Protein AF-A0A6P0VZR5-F1 (afdb_monomer_lite)

Secondary structure (DSSP, 8-state):
--S---HHHHHHHHHH-TT--S---TT----TT--HHHHHHHHHHHHHHHHHHHHHHHHHHHHHHHHHTTPPPEEEE-TTTT-EETTTEE-TT---GGGS-TTSEEEEB----SSSSHHHHHHHHHHHTTSPTT--B--EE--BTTB-BTTB--HHHHHHHHHHH-TT----EES-HHHH-HHHHHHHHH---

pLDDT: mean 90.65, std 7.21, range [55.97, 97.94]

Sequence (193 aa):
SKGSINTSDVAAIKKLYPNEDVPRWQGRTPSPGETSGSLQWHLWQLSVAHAAQGVLDFLALAVLAAERNGVKAGAVFFPKANKIVGGSGYDSRLQPWDNFPSTIEWHAMSYGVCGNTSCIDSLVKRVLDRAPSGTQVTPALAGTWGRSIKNRPSLEIQMRSLQRISPRINSVSHFDYSWQEPELDRQRKFCKL

Foldseek 3Di:
DPLADAPVNVVVVCVVVVPDDDDDDPPDDDDPPDHSVNVRLVVVVVVLVVVQVVLQVVQVVVCVVQVVVVHAAEDEDELQQQDDDPPRHGRPNSHVVLPHDLSHAYAYAQEDQDLALVSSLVSQVSCVVSRPPNRHYAYEYEAEAPDDDPSGDHPVRNVVSNCVSDVSHPHYHYPDPCRHCVPVVVVVVPDDD

Structure (mmCIF, N/CA/C/O backbone):
data_AF-A0A6P0VZR5-F1
#
_entry.id   AF-A0A6P0VZR5-F1
#
loop_
_atom_site.group_PDB
_atom_site.id
_atom_site.type_symbol
_atom_site.label_atom_id
_atom_site.label_alt_id
_atom_site.label_comp_id
_atom_site.label_asym_id
_atom_site.label_entity_id
_atom_site.label_seq_id
_atom_site.pdbx_PDB_ins_code
_atom_site.Cartn_x
_atom_site.Cartn_y
_atom_site.Cartn_z
_atom_site.occupancy
_atom_site.B_iso_or_equiv
_atom_site.auth_seq_id
_atom_site.auth_comp_id
_atom_site.auth_asym_id
_atom_site.auth_atom_id
_atom_site.pdbx_PDB_model_num
ATOM 1 N N . SER A 1 1 ? 29.004 0.381 -8.361 1.00 57.53 1 SER A N 1
ATOM 2 C CA . SER A 1 1 ? 27.904 0.151 -9.318 1.00 57.53 1 SER A CA 1
ATOM 3 C C . SER A 1 1 ? 27.388 1.504 -9.793 1.00 57.53 1 SER A C 1
ATOM 5 O O . SER A 1 1 ? 27.125 2.342 -8.938 1.00 57.53 1 SER A O 1
ATOM 7 N N . LYS A 1 2 ? 27.331 1.767 -11.109 1.00 69.75 2 LYS A N 1
ATOM 8 C CA . LYS A 1 2 ? 26.701 2.980 -11.669 1.00 69.75 2 LYS A CA 1
ATOM 9 C C . LYS A 1 2 ? 25.222 2.639 -11.903 1.00 69.75 2 LYS A C 1
ATOM 11 O O . LYS A 1 2 ? 24.940 1.721 -12.656 1.00 69.75 2 LYS A O 1
ATOM 16 N N . GLY A 1 3 ? 24.290 3.305 -11.221 1.00 83.00 3 GLY A N 1
ATOM 17 C CA . GLY A 1 3 ? 22.847 2.993 -11.259 1.00 83.00 3 GLY A CA 1
ATOM 18 C C . GLY A 1 3 ? 22.118 3.393 -12.553 1.00 83.00 3 GLY A C 1
ATOM 19 O O . GLY A 1 3 ? 20.909 3.610 -12.529 1.00 83.00 3 GLY A O 1
ATOM 20 N N . SER A 1 4 ? 22.840 3.554 -13.661 1.00 89.12 4 SER A N 1
ATOM 21 C CA . SER A 1 4 ? 22.301 3.953 -14.960 1.00 89.12 4 SER A CA 1
ATOM 22 C C . SER A 1 4 ? 23.172 3.450 -16.109 1.00 89.12 4 SER A C 1
ATOM 24 O O . SER A 1 4 ? 24.370 3.225 -15.933 1.00 89.12 4 SER A O 1
ATOM 26 N N . ILE A 1 5 ? 22.553 3.303 -17.281 1.00 91.38 5 ILE A N 1
ATOM 27 C CA . ILE A 1 5 ? 23.208 3.002 -18.554 1.00 91.38 5 ILE A CA 1
ATOM 28 C C . ILE A 1 5 ? 23.259 4.242 -19.455 1.00 91.38 5 ILE A C 1
ATOM 30 O O . ILE A 1 5 ? 22.413 5.136 -19.383 1.00 91.38 5 ILE A O 1
ATOM 34 N N . ASN A 1 6 ? 24.242 4.279 -20.347 1.00 91.00 6 ASN A N 1
ATOM 35 C CA . ASN A 1 6 ? 24.377 5.271 -21.411 1.00 91.00 6 ASN A CA 1
ATOM 36 C C . ASN A 1 6 ? 24.572 4.591 -22.783 1.00 91.00 6 ASN A C 1
ATOM 38 O O . ASN A 1 6 ? 24.567 3.367 -22.908 1.00 91.00 6 ASN A O 1
ATOM 42 N N . THR A 1 7 ? 24.729 5.387 -23.841 1.00 91.81 7 THR A N 1
ATOM 43 C CA . THR A 1 7 ? 24.892 4.887 -25.216 1.00 91.81 7 THR A CA 1
ATOM 44 C C . THR A 1 7 ? 26.132 4.010 -25.406 1.00 91.81 7 THR A C 1
ATOM 46 O O . THR A 1 7 ? 26.071 3.043 -26.166 1.00 91.81 7 THR A O 1
ATOM 49 N N . SER A 1 8 ? 27.234 4.301 -24.708 1.00 92.38 8 SER A N 1
ATOM 50 C CA . SER A 1 8 ? 28.462 3.501 -24.786 1.00 92.38 8 SER A CA 1
ATOM 51 C C . SER A 1 8 ? 28.302 2.126 -24.135 1.00 92.38 8 SER A C 1
ATOM 53 O O . SER A 1 8 ? 28.787 1.142 -24.692 1.00 92.38 8 SER A O 1
ATOM 55 N N . ASP A 1 9 ? 27.538 2.029 -23.041 1.00 91.88 9 ASP A N 1
ATOM 56 C CA . ASP A 1 9 ? 27.231 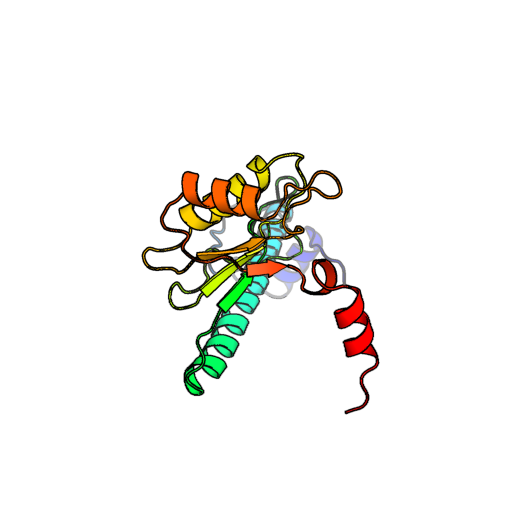0.747 -22.393 1.00 91.88 9 ASP A CA 1
ATOM 57 C C . ASP A 1 9 ? 26.421 -0.157 -23.339 1.00 91.88 9 ASP A C 1
ATOM 59 O O . ASP A 1 9 ? 26.735 -1.334 -23.518 1.00 91.88 9 ASP A O 1
ATOM 63 N N . VAL A 1 10 ? 25.415 0.411 -24.018 1.00 89.81 10 VAL A N 1
ATOM 64 C CA . VAL A 1 10 ? 24.588 -0.323 -24.992 1.00 89.81 10 VAL A CA 1
ATOM 65 C C . VAL A 1 10 ? 25.423 -0.799 -26.185 1.00 89.81 10 VAL A C 1
ATOM 67 O O . VAL A 1 10 ? 25.272 -1.938 -26.628 1.00 89.81 10 VAL A O 1
ATOM 70 N N . ALA A 1 11 ? 26.318 0.047 -26.703 1.00 90.75 11 ALA A N 1
ATOM 71 C CA . ALA A 1 11 ? 27.206 -0.319 -27.805 1.00 90.75 11 ALA A CA 1
ATOM 72 C C . ALA A 1 11 ? 28.190 -1.437 -27.412 1.00 90.75 11 ALA A C 1
ATOM 74 O O . ALA A 1 11 ? 28.428 -2.350 -28.203 1.00 90.75 11 ALA A O 1
ATOM 75 N N . ALA A 1 12 ? 28.721 -1.398 -26.186 1.00 93.06 12 ALA A N 1
ATOM 76 C CA . ALA A 1 12 ? 29.623 -2.424 -25.671 1.00 93.06 12 ALA A CA 1
ATOM 77 C C . ALA A 1 12 ? 28.942 -3.799 -25.578 1.00 93.06 12 ALA A C 1
ATOM 79 O O . ALA A 1 12 ? 29.514 -4.790 -26.029 1.00 93.06 12 ALA A O 1
ATOM 80 N N . ILE A 1 13 ? 27.703 -3.862 -25.073 1.00 90.69 13 ILE A N 1
ATOM 81 C CA . ILE A 1 13 ? 26.936 -5.117 -24.990 1.00 90.69 13 ILE A CA 1
ATOM 82 C C . ILE A 1 13 ? 26.617 -5.676 -26.382 1.00 90.69 13 ILE A C 1
ATOM 84 O O . ILE A 1 13 ? 26.845 -6.859 -26.621 1.00 90.69 13 ILE A O 1
ATOM 88 N N . LYS A 1 14 ? 26.185 -4.838 -27.335 1.00 89.44 14 LYS A N 1
ATOM 89 C CA . LYS A 1 14 ? 25.924 -5.282 -28.720 1.00 89.44 14 LYS A CA 1
ATOM 90 C C . LYS A 1 14 ? 27.160 -5.869 -29.407 1.00 89.44 14 LYS A C 1
ATOM 92 O O . LYS A 1 14 ? 27.031 -6.759 -30.237 1.00 89.44 14 LYS A O 1
ATOM 97 N N . LYS A 1 15 ? 28.360 -5.386 -29.063 1.00 94.00 15 LYS A N 1
ATOM 98 C CA . LYS A 1 15 ? 29.620 -5.942 -29.577 1.00 94.00 15 LYS A CA 1
ATOM 99 C C . LYS A 1 15 ? 29.917 -7.333 -29.010 1.00 94.00 15 LYS A C 1
ATOM 101 O O . LYS A 1 15 ? 30.494 -8.153 -29.715 1.00 94.00 15 LYS A O 1
ATOM 106 N N . LEU A 1 16 ? 29.559 -7.580 -27.749 1.00 94.88 16 LEU A N 1
ATOM 107 C CA . LEU A 1 16 ? 29.759 -8.875 -27.091 1.00 94.88 16 LEU A CA 1
ATOM 108 C C . LEU A 1 16 ? 28.760 -9.931 -27.579 1.00 94.88 16 LEU A C 1
ATOM 110 O O . LEU A 1 16 ? 29.134 -11.092 -27.716 1.00 94.88 16 LEU A O 1
ATOM 114 N N . TYR A 1 17 ? 27.529 -9.518 -27.889 1.00 91.75 17 TYR A N 1
ATOM 115 C CA . TYR A 1 17 ? 26.444 -10.403 -28.318 1.00 91.75 17 TYR A CA 1
ATOM 116 C C . TYR A 1 17 ? 25.892 -9.974 -29.690 1.00 91.75 17 TYR A C 1
ATOM 118 O O . TYR A 1 17 ? 24.765 -9.489 -29.783 1.00 91.75 17 TYR A O 1
ATOM 126 N N . PRO A 1 18 ? 26.673 -10.126 -30.778 1.00 90.44 18 PRO A N 1
ATOM 127 C CA . PRO A 1 18 ? 26.315 -9.585 -32.094 1.00 90.44 18 PRO A CA 1
ATOM 128 C C . PRO A 1 18 ? 25.121 -10.287 -32.752 1.00 90.44 18 PRO A C 1
ATOM 130 O O . PRO A 1 18 ? 24.512 -9.726 -33.658 1.00 90.44 18 PRO A O 1
ATOM 133 N N . ASN A 1 19 ? 24.798 -11.502 -32.304 1.00 92.19 19 ASN A N 1
ATOM 134 C CA . ASN A 1 19 ? 23.712 -12.319 -32.846 1.00 92.19 19 ASN A CA 1
ATOM 135 C C . ASN A 1 19 ? 22.444 -12.273 -31.977 1.00 92.19 19 ASN A C 1
ATOM 137 O O . ASN A 1 19 ? 21.474 -12.955 -32.296 1.00 92.19 19 ASN A O 1
ATOM 141 N N . GLU A 1 20 ? 22.456 -11.534 -30.863 1.00 87.94 20 GLU A N 1
ATOM 142 C CA . GLU A 1 20 ? 21.268 -11.369 -30.029 1.00 87.94 20 GLU A CA 1
ATOM 143 C C . GLU A 1 20 ? 20.396 -10.225 -30.549 1.00 87.94 20 GLU A C 1
ATOM 145 O O . GLU A 1 20 ? 20.857 -9.107 -30.793 1.00 87.94 20 GLU A O 1
ATOM 150 N N . ASP A 1 21 ? 19.104 -10.512 -30.677 1.00 81.88 21 ASP A N 1
ATOM 151 C CA . ASP A 1 21 ? 18.089 -9.515 -30.986 1.00 81.88 21 ASP A CA 1
ATOM 152 C C . ASP A 1 21 ? 17.819 -8.585 -29.788 1.00 81.88 21 ASP A C 1
ATOM 154 O O . ASP A 1 21 ? 18.369 -8.710 -28.692 1.00 81.88 21 ASP A O 1
ATOM 158 N N . VAL A 1 22 ? 16.914 -7.621 -29.976 1.00 82.75 22 VAL A N 1
ATOM 159 C CA . VAL A 1 22 ? 16.456 -6.744 -28.891 1.00 82.75 22 VAL A CA 1
ATOM 160 C C . VAL A 1 22 ? 15.925 -7.564 -27.699 1.00 82.75 22 VAL A C 1
ATOM 162 O O . VAL A 1 22 ? 15.082 -8.441 -27.904 1.00 82.75 22 VAL A O 1
ATOM 165 N N . PRO A 1 23 ? 16.338 -7.259 -26.448 1.00 82.88 23 PRO A N 1
ATOM 166 C CA . PRO A 1 23 ? 15.917 -8.036 -25.282 1.00 82.88 23 PRO A CA 1
ATOM 167 C C . PRO A 1 23 ? 14.392 -8.160 -25.166 1.00 82.88 23 PRO A C 1
ATOM 169 O O . PRO A 1 23 ? 13.650 -7.211 -25.414 1.00 82.88 23 PRO A O 1
ATOM 172 N N . ARG A 1 24 ? 13.872 -9.307 -24.748 1.00 83.06 24 ARG A N 1
ATOM 173 C CA . ARG A 1 24 ? 12.427 -9.463 -24.540 1.00 83.06 24 ARG A CA 1
ATOM 174 C C . ARG A 1 24 ? 12.188 -9.877 -23.103 1.00 83.06 24 ARG A C 1
ATOM 176 O O . ARG A 1 24 ? 12.683 -10.905 -22.664 1.00 83.06 24 ARG A O 1
ATOM 183 N N . TRP A 1 25 ? 11.439 -9.061 -22.376 1.00 85.31 25 TRP A N 1
ATOM 184 C CA . TRP A 1 25 ? 10.927 -9.400 -21.055 1.00 85.31 25 TRP A CA 1
ATOM 185 C C . TRP A 1 25 ? 9.449 -9.047 -20.983 1.00 85.31 25 TRP A C 1
ATOM 187 O O . TRP A 1 25 ? 8.929 -8.304 -21.822 1.00 85.31 25 TRP A O 1
ATOM 197 N N . GLN A 1 26 ? 8.762 -9.603 -19.988 1.00 75.62 26 GLN A N 1
ATOM 198 C CA . GLN A 1 26 ? 7.326 -9.429 -19.832 1.00 75.62 26 GLN A CA 1
ATOM 199 C C . GLN A 1 26 ? 6.956 -7.940 -19.751 1.00 75.62 26 GLN A C 1
ATOM 201 O O . GLN A 1 26 ? 7.509 -7.191 -18.949 1.00 75.62 26 GLN A O 1
ATOM 206 N N . GLY A 1 27 ? 6.029 -7.513 -20.612 1.00 75.56 27 GLY A N 1
ATOM 207 C CA . GLY A 1 27 ? 5.551 -6.129 -20.674 1.00 75.56 27 GLY A CA 1
ATOM 208 C C . GLY A 1 27 ? 6.406 -5.167 -21.507 1.00 75.56 27 GLY A C 1
ATOM 209 O O . GLY A 1 27 ? 5.993 -4.024 -21.688 1.00 75.56 27 GLY A O 1
ATOM 210 N N . ARG A 1 28 ? 7.555 -5.591 -22.057 1.00 83.00 28 ARG A N 1
ATOM 211 C CA . ARG A 1 28 ? 8.325 -4.766 -23.001 1.00 83.00 28 ARG A CA 1
ATOM 212 C C . ARG A 1 28 ? 7.877 -5.012 -24.440 1.00 83.00 28 ARG A C 1
ATOM 214 O O . ARG A 1 28 ? 7.970 -6.133 -24.932 1.00 83.00 28 ARG A O 1
ATOM 221 N N . THR A 1 29 ? 7.525 -3.932 -25.136 1.00 81.50 29 THR A N 1
ATOM 222 C CA . THR A 1 29 ? 7.298 -3.915 -26.589 1.00 81.50 29 THR A CA 1
ATOM 223 C C . THR A 1 29 ? 8.405 -3.092 -27.254 1.00 81.50 29 THR A C 1
ATOM 225 O O . THR A 1 29 ? 8.336 -1.863 -27.225 1.00 81.50 29 THR A O 1
ATOM 228 N N . PRO A 1 30 ? 9.462 -3.725 -27.802 1.00 81.19 30 PRO A N 1
ATOM 229 C CA . PRO A 1 30 ? 10.565 -3.002 -28.431 1.00 81.19 30 PRO A CA 1
ATOM 230 C C . PRO A 1 30 ? 10.090 -2.197 -29.646 1.00 81.19 30 PRO A C 1
ATOM 232 O O . PRO A 1 30 ? 9.345 -2.718 -30.476 1.00 81.19 30 PRO A O 1
ATOM 235 N N . SER A 1 31 ? 10.553 -0.953 -29.781 1.00 79.88 31 SER A N 1
ATOM 236 C CA . SER A 1 31 ? 10.306 -0.118 -30.960 1.00 79.88 31 SER A CA 1
ATOM 237 C C . SER A 1 31 ? 11.587 0.083 -31.783 1.00 79.88 31 SER A C 1
ATOM 239 O O . SER A 1 31 ? 12.682 0.190 -31.216 1.00 79.88 31 SER A O 1
ATOM 241 N N . PRO A 1 32 ? 11.488 0.159 -33.125 1.00 76.69 32 PRO A N 1
ATOM 242 C CA . PRO A 1 32 ? 12.597 0.623 -33.951 1.00 76.69 32 PRO A CA 1
ATOM 243 C C . PRO A 1 32 ? 13.024 2.032 -33.515 1.00 76.69 32 PRO A C 1
ATOM 245 O O . PRO A 1 32 ? 12.182 2.914 -33.362 1.00 76.69 32 PRO A O 1
ATOM 248 N N . GLY A 1 33 ? 14.325 2.249 -33.303 1.00 77.62 33 GLY A N 1
ATOM 249 C CA . GLY A 1 33 ? 14.857 3.550 -32.871 1.00 77.62 33 GLY A CA 1
ATOM 250 C C . GLY A 1 33 ? 14.826 3.812 -31.359 1.00 77.62 33 GLY A C 1
ATOM 251 O O . GLY A 1 33 ? 14.940 4.965 -30.947 1.00 77.62 33 GLY A O 1
ATOM 252 N N . GLU A 1 34 ? 14.687 2.776 -30.522 1.00 84.44 34 GLU A N 1
ATOM 253 C CA . GLU A 1 34 ? 14.782 2.912 -29.062 1.00 84.44 34 GLU A CA 1
ATOM 254 C C . GLU A 1 34 ? 16.111 3.575 -28.635 1.00 84.44 34 GLU A C 1
ATOM 256 O O . GLU A 1 34 ? 17.203 3.181 -29.049 1.00 84.44 34 GLU A O 1
ATOM 261 N N . THR A 1 35 ? 16.014 4.592 -27.778 1.00 88.06 35 THR A N 1
ATOM 262 C CA . THR A 1 35 ? 17.164 5.329 -27.235 1.00 88.06 35 THR A CA 1
ATOM 263 C C . THR A 1 35 ? 17.701 4.668 -25.962 1.00 88.06 35 THR A C 1
ATOM 265 O O . THR A 1 35 ? 16.988 3.924 -25.283 1.00 88.06 35 THR A O 1
ATOM 268 N N . SER A 1 36 ? 18.933 4.998 -25.554 1.00 87.50 36 SER A N 1
ATOM 269 C CA . SER A 1 36 ? 19.457 4.571 -24.245 1.00 87.50 36 SER A CA 1
ATOM 270 C C . SER A 1 36 ? 18.597 5.076 -23.079 1.00 87.50 36 SER A C 1
ATOM 272 O O . SER A 1 36 ? 18.487 4.391 -22.068 1.00 87.50 36 SER A O 1
ATOM 274 N N . GLY A 1 37 ? 17.948 6.238 -23.227 1.00 88.88 37 GLY A N 1
ATOM 275 C CA . GLY A 1 37 ? 17.026 6.786 -22.230 1.00 88.88 37 GLY A CA 1
ATOM 276 C C . GLY A 1 37 ? 15.748 5.956 -22.081 1.00 88.88 37 GLY A C 1
ATOM 277 O O . GLY A 1 37 ? 15.360 5.621 -20.963 1.00 88.88 37 GLY A O 1
ATOM 278 N N . SER A 1 38 ? 15.120 5.556 -23.191 1.00 89.00 38 SER A N 1
ATOM 279 C CA . SER A 1 38 ? 13.954 4.659 -23.139 1.00 89.00 38 SER A CA 1
ATOM 280 C C . SER A 1 38 ? 14.324 3.263 -22.640 1.00 89.00 38 SER A C 1
ATOM 282 O O . SER A 1 38 ? 13.570 2.677 -21.869 1.00 89.00 38 SER A O 1
ATOM 284 N N . LEU A 1 39 ? 15.507 2.749 -22.996 1.00 89.44 39 LEU A N 1
ATOM 285 C CA . LEU A 1 39 ? 15.985 1.474 -22.466 1.00 89.44 39 LEU A CA 1
ATOM 286 C C . LEU A 1 39 ? 16.240 1.547 -20.951 1.00 89.44 39 LEU A C 1
ATOM 288 O O . LEU A 1 39 ? 15.796 0.664 -20.220 1.00 89.44 39 LEU A O 1
ATOM 292 N N . GLN A 1 40 ? 16.880 2.616 -20.462 1.00 90.38 40 GLN A N 1
ATOM 293 C CA . GLN A 1 40 ? 17.055 2.877 -19.027 1.00 90.38 40 GLN A CA 1
ATOM 294 C C . GLN A 1 40 ? 15.705 2.897 -18.299 1.00 90.38 40 GLN A C 1
ATOM 296 O O . GLN A 1 40 ? 15.574 2.320 -17.220 1.00 90.38 40 GLN A O 1
ATOM 301 N N . TRP A 1 41 ? 14.689 3.531 -18.890 1.00 88.31 41 TRP A N 1
ATOM 302 C CA . TRP A 1 41 ? 13.340 3.545 -18.334 1.00 88.31 41 TRP A CA 1
ATOM 303 C C . TRP A 1 41 ? 12.720 2.145 -18.274 1.00 88.31 41 TRP A C 1
ATOM 305 O O . TRP A 1 41 ? 12.195 1.756 -17.234 1.00 88.31 41 TRP A O 1
ATOM 315 N N . HIS A 1 42 ? 12.821 1.354 -19.344 1.00 88.62 42 HIS A N 1
ATOM 316 C CA . HIS A 1 42 ? 12.316 -0.019 -19.344 1.00 88.62 42 HIS A CA 1
ATOM 317 C C . HIS A 1 42 ? 13.034 -0.900 -18.305 1.00 88.62 42 HIS A C 1
ATOM 319 O O . HIS A 1 42 ? 12.384 -1.704 -17.639 1.00 88.62 42 HIS A O 1
ATOM 325 N N . LEU A 1 43 ? 14.350 -0.740 -18.127 1.00 90.25 43 LEU A N 1
ATOM 326 C CA . LEU A 1 43 ? 15.121 -1.449 -17.096 1.00 90.25 43 LEU A CA 1
ATOM 327 C C . LEU A 1 43 ? 14.697 -1.043 -15.680 1.00 90.25 43 LEU A C 1
ATOM 329 O O . LEU A 1 43 ? 14.609 -1.891 -14.789 1.00 90.25 43 LEU A O 1
ATOM 333 N N . TRP A 1 44 ? 14.391 0.239 -15.473 1.00 88.88 44 TRP A N 1
ATOM 334 C CA . TRP A 1 44 ? 13.827 0.718 -14.216 1.00 88.88 44 TRP A CA 1
ATOM 335 C C . TRP A 1 44 ? 12.459 0.085 -13.937 1.00 88.88 44 TRP A C 1
ATOM 337 O O . TRP A 1 44 ? 12.254 -0.467 -12.858 1.00 88.88 44 TRP A O 1
ATOM 347 N N . GLN A 1 45 ? 11.560 0.078 -14.925 1.00 88.88 45 GLN A N 1
ATOM 348 C CA . GLN A 1 45 ? 10.247 -0.568 -14.817 1.00 88.88 45 GLN A CA 1
ATOM 349 C C . GLN A 1 45 ? 10.362 -2.062 -14.496 1.00 88.88 45 GLN A C 1
ATOM 351 O O . GLN A 1 45 ? 9.681 -2.546 -13.595 1.00 88.88 45 GLN A O 1
ATOM 356 N N . LEU A 1 46 ? 11.263 -2.778 -15.176 1.00 91.25 46 LEU A N 1
ATOM 357 C CA . LEU A 1 46 ? 11.537 -4.190 -14.907 1.00 91.25 46 LEU A CA 1
ATOM 358 C C . LEU A 1 46 ? 12.009 -4.405 -13.463 1.00 91.25 46 LEU A C 1
ATOM 360 O O . LEU A 1 46 ? 11.530 -5.308 -12.782 1.00 91.25 46 LEU A O 1
ATOM 364 N N . SER A 1 47 ? 12.919 -3.555 -12.986 1.00 91.50 47 SER A N 1
ATOM 365 C CA . SER A 1 47 ? 13.472 -3.645 -11.630 1.00 91.50 47 SER A CA 1
ATOM 366 C C . SER A 1 47 ? 12.399 -3.415 -10.561 1.00 91.50 47 SER A C 1
ATOM 368 O O . SER A 1 47 ? 12.320 -4.163 -9.588 1.00 91.50 47 SER A O 1
ATOM 370 N N . VAL A 1 48 ? 11.533 -2.415 -10.758 1.00 90.81 48 VAL A N 1
ATOM 371 C CA . VAL A 1 48 ? 10.407 -2.129 -9.856 1.00 90.81 48 VAL A CA 1
ATOM 372 C C . VAL A 1 48 ? 9.371 -3.251 -9.890 1.00 90.81 48 VAL A C 1
ATOM 374 O O . VAL A 1 48 ? 8.898 -3.666 -8.834 1.00 90.81 48 VAL A O 1
ATOM 377 N N . ALA A 1 49 ? 9.041 -3.776 -11.073 1.00 91.00 49 ALA A N 1
ATOM 378 C CA . ALA A 1 49 ? 8.116 -4.898 -11.215 1.00 91.00 49 ALA A CA 1
ATOM 379 C C . ALA A 1 49 ? 8.643 -6.156 -10.509 1.00 91.00 49 ALA A C 1
ATOM 381 O O . ALA A 1 49 ? 7.894 -6.812 -9.791 1.00 91.00 49 ALA A O 1
ATOM 382 N N . HIS A 1 50 ? 9.939 -6.452 -10.642 1.00 93.62 50 HIS A N 1
ATOM 383 C CA . HIS A 1 50 ? 10.573 -7.565 -9.940 1.00 93.62 50 HIS A CA 1
ATOM 384 C C . HIS A 1 50 ? 10.520 -7.388 -8.415 1.00 93.62 50 HIS A C 1
ATOM 386 O O . HIS A 1 50 ? 10.150 -8.315 -7.697 1.00 93.62 50 HIS A O 1
ATOM 392 N N . ALA A 1 51 ? 10.813 -6.184 -7.914 1.00 93.12 51 ALA A N 1
ATOM 393 C CA . ALA A 1 51 ? 10.702 -5.882 -6.489 1.00 93.12 51 ALA A CA 1
ATOM 394 C C . ALA A 1 51 ? 9.255 -6.014 -5.976 1.00 93.12 51 ALA A C 1
ATOM 396 O O . ALA A 1 51 ? 9.029 -6.588 -4.912 1.00 93.12 51 ALA A O 1
ATOM 397 N N . ALA A 1 52 ? 8.268 -5.540 -6.744 1.00 93.75 52 ALA A N 1
ATOM 398 C CA . ALA A 1 52 ? 6.854 -5.692 -6.412 1.00 93.75 52 ALA A CA 1
ATOM 399 C C . ALA A 1 52 ? 6.425 -7.170 -6.385 1.00 93.75 52 ALA A C 1
ATOM 401 O O . ALA A 1 52 ? 5.734 -7.581 -5.454 1.00 93.75 52 ALA A O 1
ATOM 402 N N . GLN A 1 53 ? 6.877 -7.978 -7.350 1.00 95.12 53 GLN A N 1
ATOM 403 C CA . GLN A 1 53 ? 6.611 -9.417 -7.368 1.00 95.12 53 GLN A CA 1
ATOM 404 C C . GLN A 1 53 ? 7.193 -10.110 -6.131 1.00 95.12 53 GLN A C 1
ATOM 406 O O . GLN A 1 53 ? 6.496 -10.891 -5.494 1.00 95.12 53 GLN A O 1
ATOM 411 N N . GLY A 1 54 ? 8.412 -9.749 -5.715 1.00 96.31 54 GLY A N 1
ATOM 412 C CA . GLY A 1 54 ? 9.016 -10.285 -4.493 1.00 96.31 54 GLY A CA 1
ATOM 413 C C . GLY A 1 54 ? 8.180 -10.029 -3.230 1.00 96.31 54 GLY A C 1
ATOM 414 O O . GLY A 1 54 ? 8.102 -10.897 -2.363 1.00 96.31 54 GLY A O 1
ATOM 415 N N . VAL A 1 55 ? 7.499 -8.877 -3.133 1.00 96.25 55 VAL A N 1
ATOM 416 C CA . VAL A 1 55 ? 6.562 -8.595 -2.026 1.00 96.25 55 VAL A CA 1
ATOM 417 C C . VAL A 1 55 ? 5.354 -9.534 -2.066 1.00 96.25 55 VAL A C 1
ATOM 419 O O . VAL A 1 55 ? 4.936 -10.032 -1.021 1.00 96.25 55 VAL A O 1
ATOM 422 N N . LEU A 1 56 ? 4.797 -9.784 -3.254 1.00 97.25 56 LEU A N 1
ATOM 423 C CA . LEU A 1 56 ? 3.651 -10.681 -3.433 1.00 97.25 56 LEU A CA 1
ATOM 424 C C . LEU A 1 56 ? 4.017 -12.135 -3.127 1.00 97.25 56 LEU A C 1
ATOM 426 O O . LEU A 1 56 ? 3.280 -12.806 -2.408 1.00 97.25 56 LEU A O 1
ATOM 430 N N . ASP A 1 57 ? 5.171 -12.594 -3.606 1.00 97.94 57 ASP A N 1
ATOM 431 C CA . ASP A 1 57 ? 5.661 -13.952 -3.368 1.00 97.94 57 ASP A CA 1
ATOM 432 C C . ASP A 1 57 ? 5.940 -14.178 -1.878 1.00 97.94 57 ASP A C 1
ATOM 434 O O . ASP A 1 57 ? 5.523 -15.185 -1.302 1.00 97.94 57 ASP A O 1
ATOM 438 N N . PHE A 1 58 ? 6.582 -13.209 -1.216 1.00 97.19 58 PHE A N 1
ATOM 439 C CA . PHE A 1 58 ? 6.808 -13.265 0.226 1.00 97.19 58 PHE A CA 1
ATOM 440 C C . PHE A 1 58 ? 5.490 -13.306 1.009 1.00 97.19 58 PHE A C 1
ATOM 442 O O . PHE A 1 58 ? 5.341 -14.121 1.923 1.00 97.19 58 PHE A O 1
ATOM 449 N N . LEU A 1 59 ? 4.518 -12.464 0.639 1.00 97.69 59 LEU A N 1
ATOM 450 C CA . LEU A 1 59 ? 3.195 -12.482 1.255 1.00 97.69 59 LEU A CA 1
ATOM 451 C C . LEU A 1 59 ? 2.524 -13.847 1.068 1.00 97.69 59 LEU A C 1
ATOM 453 O O . LEU A 1 59 ? 2.024 -14.402 2.040 1.00 97.69 59 LEU A O 1
ATOM 457 N N . ALA A 1 60 ? 2.555 -14.418 -0.138 1.00 97.62 60 ALA A N 1
ATOM 458 C CA . ALA A 1 60 ? 1.971 -15.728 -0.416 1.00 97.62 60 ALA A CA 1
ATOM 459 C C . ALA A 1 60 ? 2.599 -16.839 0.445 1.00 97.62 60 ALA A C 1
ATOM 461 O O . ALA A 1 60 ? 1.879 -17.666 1.008 1.00 97.62 60 ALA A O 1
ATOM 462 N N . LEU A 1 61 ? 3.925 -16.827 0.618 1.00 97.81 61 LEU A N 1
ATOM 463 C CA . LEU A 1 61 ? 4.626 -17.770 1.495 1.00 97.81 61 LEU A CA 1
ATOM 464 C C . LEU A 1 61 ? 4.208 -17.616 2.965 1.00 97.81 61 LEU A C 1
ATOM 466 O O . LEU A 1 61 ? 3.971 -18.616 3.647 1.00 97.81 61 LEU A O 1
ATOM 470 N N . ALA A 1 62 ? 4.090 -16.379 3.453 1.00 96.88 62 ALA A N 1
ATOM 471 C CA . ALA A 1 62 ? 3.667 -16.102 4.824 1.00 96.88 62 ALA A CA 1
ATOM 472 C C . ALA A 1 62 ? 2.203 -16.507 5.075 1.00 96.88 62 ALA A C 1
ATOM 474 O O . ALA A 1 62 ? 1.893 -17.106 6.106 1.00 96.88 62 ALA A O 1
ATOM 475 N N . VAL A 1 63 ? 1.314 -16.230 4.116 1.00 97.75 63 VAL A N 1
ATOM 476 C CA . VAL A 1 63 ? -0.101 -16.629 4.155 1.00 97.75 63 VAL A CA 1
ATOM 477 C C . VAL A 1 63 ? -0.223 -18.148 4.224 1.00 97.75 63 VAL A C 1
ATOM 479 O O . VAL A 1 63 ? -0.888 -18.660 5.121 1.00 97.75 63 VAL A O 1
ATOM 482 N N . LEU A 1 64 ? 0.500 -18.872 3.364 1.00 97.00 64 LEU A N 1
ATOM 483 C CA . LEU A 1 64 ? 0.503 -20.334 3.362 1.00 97.00 64 LEU A CA 1
ATOM 484 C C . LEU A 1 64 ? 0.930 -20.915 4.718 1.00 97.00 64 LEU A C 1
ATOM 486 O O . LEU A 1 64 ? 0.367 -21.908 5.179 1.00 97.00 64 LEU A O 1
ATOM 490 N N . ALA A 1 65 ? 1.929 -20.311 5.366 1.00 96.62 65 ALA A N 1
ATOM 491 C CA . ALA A 1 65 ? 2.377 -20.742 6.686 1.00 96.62 65 ALA A CA 1
ATOM 492 C C . ALA A 1 65 ? 1.294 -20.541 7.760 1.00 96.62 65 ALA A C 1
ATOM 494 O O . ALA A 1 65 ? 1.079 -21.438 8.577 1.00 96.62 65 ALA A O 1
ATOM 495 N N . ALA A 1 66 ? 0.591 -19.404 7.750 1.00 96.69 66 ALA A N 1
ATOM 496 C CA . ALA A 1 66 ? -0.506 -19.136 8.681 1.00 96.69 66 ALA A CA 1
ATOM 497 C C . ALA A 1 66 ? -1.688 -20.097 8.462 1.00 96.69 66 ALA A C 1
ATOM 499 O O . ALA A 1 66 ? -2.147 -20.744 9.406 1.00 96.69 66 ALA A O 1
ATOM 500 N N . GLU A 1 67 ? -2.118 -20.269 7.211 1.00 94.94 67 GLU A N 1
ATOM 501 C CA . GLU A 1 67 ? -3.264 -21.110 6.849 1.00 94.94 67 GLU A CA 1
ATOM 502 C C . GLU A 1 67 ? -3.037 -22.587 7.195 1.00 94.94 67 GLU A C 1
ATOM 504 O O . GLU A 1 67 ? -3.938 -23.245 7.715 1.00 94.94 67 GLU A O 1
ATOM 509 N N . ARG A 1 68 ? -1.813 -23.103 7.007 1.00 96.56 68 ARG A N 1
ATOM 510 C CA . ARG A 1 68 ? -1.439 -24.470 7.422 1.00 96.56 68 ARG A CA 1
ATOM 511 C C . ARG A 1 68 ? -1.581 -24.717 8.923 1.00 96.56 68 ARG A C 1
ATOM 513 O O . ARG A 1 68 ? -1.731 -25.864 9.329 1.00 96.56 68 ARG A O 1
ATOM 520 N N . ASN A 1 69 ? -1.538 -23.661 9.729 1.00 96.56 69 ASN A N 1
ATOM 521 C CA . ASN A 1 69 ? -1.730 -23.722 11.176 1.00 96.56 69 ASN A CA 1
ATOM 522 C C . ASN A 1 69 ? -3.159 -23.337 11.598 1.00 96.56 69 ASN A C 1
ATOM 524 O O . ASN A 1 69 ? -3.409 -23.115 12.779 1.00 96.56 69 ASN A O 1
ATOM 528 N N . GLY A 1 70 ? -4.099 -23.226 10.651 1.00 96.06 70 GLY A N 1
ATOM 529 C CA . GLY A 1 70 ? -5.475 -22.817 10.935 1.00 96.06 70 GLY A CA 1
ATOM 530 C C . GLY A 1 70 ? -5.604 -21.357 11.384 1.00 96.06 70 GLY A C 1
ATOM 531 O O . GLY A 1 70 ? -6.614 -20.988 11.981 1.00 96.06 70 GLY A O 1
ATOM 532 N N . VAL A 1 71 ? -4.593 -20.523 11.119 1.00 96.31 71 VAL A N 1
ATOM 533 C CA . VAL A 1 71 ? -4.589 -19.100 11.468 1.00 96.31 71 VAL A CA 1
ATOM 534 C C . VAL A 1 71 ? -4.973 -18.283 10.242 1.00 96.31 71 VAL A C 1
ATOM 536 O O . VAL A 1 71 ? -4.383 -18.422 9.172 1.00 96.31 71 VAL A O 1
ATOM 539 N N . LYS A 1 72 ? -5.951 -17.390 10.402 1.00 94.19 72 LYS A N 1
ATOM 540 C CA . LYS A 1 72 ? -6.343 -16.462 9.341 1.00 94.19 72 LYS A CA 1
ATOM 541 C C . LYS A 1 72 ? -5.234 -15.439 9.102 1.00 94.19 72 LYS A C 1
ATOM 543 O O . LYS A 1 72 ? -4.783 -14.780 10.037 1.00 94.19 72 LYS A O 1
ATOM 548 N N . ALA A 1 73 ? -4.819 -15.292 7.850 1.00 97.12 73 ALA A N 1
ATOM 549 C CA . ALA A 1 73 ? -3.800 -14.325 7.477 1.00 97.12 73 ALA A CA 1
ATOM 550 C C . ALA A 1 73 ? -4.389 -12.927 7.227 1.00 97.12 73 ALA A C 1
ATOM 552 O O . ALA A 1 73 ? -5.551 -12.760 6.844 1.00 97.12 73 ALA A O 1
ATOM 553 N N . GLY A 1 74 ? -3.546 -11.912 7.396 1.00 95.88 74 GLY A N 1
ATOM 554 C CA . GLY A 1 74 ? -3.855 -10.531 7.056 1.00 95.88 74 GLY A CA 1
ATOM 555 C C . GLY A 1 74 ? -2.591 -9.759 6.701 1.00 95.88 74 GLY A C 1
ATOM 556 O O . GLY A 1 74 ? -1.498 -10.098 7.154 1.00 95.88 74 GLY A O 1
ATOM 557 N N . ALA A 1 75 ? -2.740 -8.722 5.882 1.00 96.81 75 ALA A N 1
ATOM 558 C CA . ALA A 1 75 ? -1.643 -7.861 5.462 1.00 96.81 75 ALA A CA 1
ATOM 559 C C . ALA A 1 75 ? -1.897 -6.420 5.896 1.00 96.81 75 ALA A C 1
ATOM 561 O O . ALA A 1 75 ? -2.960 -5.853 5.633 1.00 96.81 75 ALA A O 1
ATOM 562 N N . VAL A 1 76 ? -0.892 -5.814 6.529 1.00 95.94 76 VAL A N 1
ATOM 563 C CA . VAL A 1 76 ? -0.907 -4.400 6.903 1.00 95.94 76 VAL A CA 1
ATOM 564 C C . VAL A 1 76 ? -0.158 -3.597 5.846 1.00 95.94 76 VAL A C 1
ATOM 566 O O . VAL A 1 76 ? 0.977 -3.925 5.502 1.00 95.94 76 VAL A O 1
ATOM 569 N N . PHE A 1 77 ? -0.776 -2.538 5.324 1.00 96.81 77 PHE A N 1
ATOM 570 C CA . PHE A 1 77 ? -0.191 -1.748 4.238 1.00 96.81 77 PHE A CA 1
ATOM 571 C C . PHE A 1 77 ? -0.601 -0.280 4.284 1.00 96.81 77 PHE A C 1
ATOM 573 O O . PHE A 1 77 ? -1.625 0.097 4.855 1.00 96.81 77 PHE A O 1
ATOM 580 N N . PHE A 1 78 ? 0.181 0.568 3.621 1.00 95.88 78 PHE A N 1
ATOM 581 C CA . PHE A 1 78 ? -0.155 1.972 3.422 1.00 95.88 78 PHE A CA 1
ATOM 582 C C . PHE A 1 78 ? -0.950 2.152 2.124 1.00 95.88 78 PHE A C 1
ATOM 584 O O . PHE A 1 78 ? -0.420 1.866 1.048 1.00 95.88 78 PHE A O 1
ATOM 591 N N . PRO A 1 79 ? -2.146 2.769 2.146 1.00 95.44 79 PRO A N 1
ATOM 592 C CA . PRO A 1 79 ? -2.960 2.948 0.934 1.00 95.44 79 PRO A CA 1
ATOM 593 C C . PRO A 1 79 ? -2.302 3.776 -0.186 1.00 95.44 79 PRO A C 1
ATOM 595 O O . PRO A 1 79 ? -2.807 3.838 -1.310 1.00 95.44 79 PRO A O 1
ATOM 598 N N . LYS A 1 80 ? -1.191 4.465 0.105 1.00 92.88 80 LYS A N 1
ATOM 599 C CA . LYS A 1 80 ? -0.407 5.247 -0.864 1.00 92.88 80 LYS A CA 1
ATOM 600 C C . LYS A 1 80 ? 0.909 4.575 -1.296 1.00 92.88 80 LYS A C 1
ATOM 602 O O . LYS A 1 80 ? 1.565 5.131 -2.165 1.00 92.88 80 LYS A O 1
ATOM 607 N N . ALA A 1 81 ? 1.278 3.412 -0.754 1.00 91.69 81 ALA A N 1
ATOM 608 C CA . ALA A 1 81 ? 2.581 2.779 -1.004 1.00 91.69 81 ALA A CA 1
ATOM 609 C C . ALA A 1 81 ? 2.744 2.116 -2.389 1.00 91.69 81 ALA A C 1
ATOM 611 O O . ALA A 1 81 ? 3.828 1.642 -2.704 1.00 91.69 81 ALA A O 1
ATOM 612 N N . ASN A 1 82 ? 1.709 2.117 -3.233 1.00 84.88 82 ASN A N 1
ATOM 613 C CA . ASN A 1 82 ? 1.773 1.735 -4.652 1.00 84.88 82 ASN A CA 1
ATOM 614 C C . ASN A 1 82 ? 1.634 2.934 -5.607 1.00 84.88 82 ASN A C 1
ATOM 616 O O . ASN A 1 82 ? 1.306 2.761 -6.779 1.00 84.88 82 ASN A O 1
ATOM 620 N N . LYS A 1 83 ? 1.783 4.174 -5.121 1.00 84.38 83 LYS A N 1
ATOM 621 C CA . LYS A 1 83 ? 1.617 5.362 -5.967 1.00 84.38 83 LYS A CA 1
ATOM 622 C C . LYS A 1 83 ? 2.894 5.716 -6.723 1.00 84.38 83 LYS A C 1
ATOM 624 O O . LYS A 1 83 ? 3.996 5.603 -6.192 1.00 84.38 83 LYS A O 1
ATOM 629 N N . ILE A 1 84 ? 2.695 6.253 -7.926 1.00 84.31 84 ILE A N 1
ATOM 630 C CA . ILE A 1 84 ? 3.718 7.001 -8.656 1.00 84.31 84 ILE A CA 1
ATOM 631 C C . ILE A 1 84 ? 3.985 8.319 -7.913 1.00 84.31 84 ILE A C 1
ATOM 633 O O . ILE A 1 84 ? 3.048 8.991 -7.467 1.00 84.31 84 ILE A O 1
ATOM 637 N N . VAL A 1 85 ? 5.258 8.687 -7.783 1.00 85.31 85 VAL A N 1
ATOM 638 C CA . VAL A 1 85 ? 5.748 9.898 -7.110 1.00 85.31 85 VAL A CA 1
ATOM 639 C C . VAL A 1 85 ? 6.662 10.667 -8.067 1.00 85.31 85 VAL A C 1
ATOM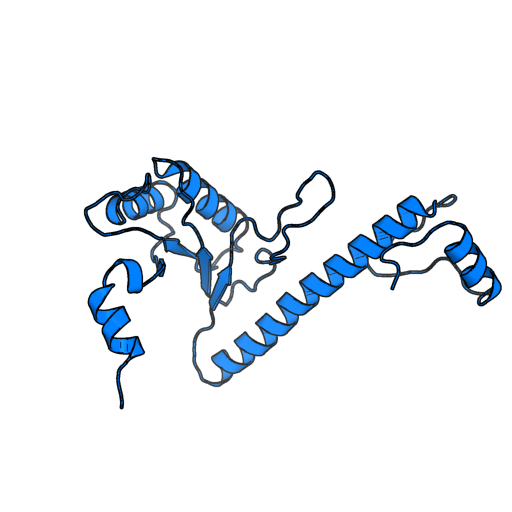 641 O O . VAL A 1 85 ? 7.468 10.069 -8.769 1.00 85.31 85 VAL A O 1
ATOM 644 N N . GLY A 1 86 ? 6.549 11.998 -8.119 1.00 79.75 86 GLY A N 1
ATOM 645 C CA . GLY A 1 86 ? 7.467 12.832 -8.912 1.00 79.75 86 GLY A CA 1
ATOM 646 C C . GLY A 1 86 ? 7.379 12.632 -10.433 1.00 79.75 86 GLY A C 1
ATOM 647 O O . GLY A 1 86 ? 8.364 12.837 -11.130 1.00 79.75 86 GLY A O 1
ATOM 648 N N . GLY A 1 87 ? 6.225 12.199 -10.952 1.00 77.38 87 GLY A N 1
ATOM 649 C CA . GLY A 1 87 ? 5.967 12.020 -12.389 1.00 77.38 87 GLY A CA 1
ATOM 650 C C . GLY A 1 87 ? 6.397 10.666 -12.964 1.00 77.38 87 GLY A C 1
ATOM 651 O O . GLY A 1 87 ? 5.748 10.180 -13.884 1.00 77.38 87 GLY A O 1
ATOM 652 N N . SER A 1 88 ? 7.429 10.029 -12.405 1.00 76.50 88 SER A N 1
ATOM 653 C CA . SER A 1 88 ? 7.963 8.751 -12.915 1.00 76.50 88 SER A CA 1
ATOM 654 C C . SER A 1 88 ? 8.586 7.831 -11.849 1.00 76.50 88 SER A C 1
ATOM 656 O O . SER A 1 88 ? 8.989 6.707 -12.153 1.00 76.50 88 SER A O 1
ATOM 658 N N . GLY A 1 89 ? 8.673 8.280 -10.596 1.00 83.81 89 GLY A N 1
ATOM 659 C CA . GLY A 1 89 ? 9.173 7.491 -9.471 1.00 83.81 89 GLY A CA 1
ATOM 660 C C . GLY A 1 89 ? 8.080 6.673 -8.786 1.00 83.81 89 GLY A C 1
ATOM 661 O O . GLY A 1 89 ? 6.897 6.806 -9.088 1.00 83.81 89 GLY A O 1
ATOM 662 N N . TYR A 1 90 ? 8.479 5.860 -7.813 1.00 87.25 90 TYR A N 1
ATOM 663 C CA . TYR A 1 90 ? 7.580 5.050 -6.991 1.00 87.25 90 TYR A CA 1
ATOM 664 C C . TYR A 1 90 ? 7.748 5.417 -5.522 1.00 87.25 90 TYR A C 1
ATOM 666 O O . TYR A 1 90 ? 8.827 5.832 -5.097 1.00 87.25 90 TYR A O 1
ATOM 674 N N . ASP A 1 91 ? 6.680 5.264 -4.741 1.00 90.00 91 ASP A N 1
ATOM 675 C CA . ASP A 1 91 ? 6.783 5.319 -3.286 1.00 90.00 91 ASP A CA 1
ATOM 676 C C . ASP A 1 91 ? 7.799 4.271 -2.804 1.00 90.00 91 ASP A C 1
ATOM 678 O O . ASP A 1 91 ? 7.713 3.100 -3.175 1.00 90.00 91 ASP A O 1
ATOM 682 N N . SER A 1 92 ? 8.768 4.685 -1.984 1.00 87.88 92 SER A N 1
ATOM 683 C CA . SER A 1 92 ? 9.884 3.828 -1.564 1.00 87.88 92 SER A CA 1
ATOM 684 C C . SER A 1 92 ? 9.456 2.625 -0.725 1.00 87.88 92 SER A C 1
ATOM 686 O O . SER A 1 92 ? 10.226 1.678 -0.591 1.00 87.88 92 SER A O 1
ATOM 688 N N . ARG A 1 93 ? 8.238 2.638 -0.169 1.00 90.62 93 ARG A N 1
ATOM 689 C CA . ARG A 1 93 ? 7.676 1.478 0.535 1.00 90.62 93 ARG A CA 1
ATOM 690 C C . ARG A 1 93 ? 7.270 0.359 -0.416 1.00 90.62 93 ARG A C 1
ATOM 692 O O . ARG A 1 93 ? 7.175 -0.767 0.053 1.00 90.62 93 ARG A O 1
ATOM 699 N N . LEU A 1 94 ? 6.979 0.688 -1.680 1.00 91.81 94 LEU A N 1
ATOM 700 C CA . LEU A 1 94 ? 6.590 -0.218 -2.765 1.00 91.81 94 LEU A CA 1
ATOM 701 C C . LEU A 1 94 ? 5.744 -1.410 -2.288 1.00 91.81 94 LEU A C 1
ATOM 703 O O . LEU A 1 94 ? 6.215 -2.539 -2.198 1.00 91.81 94 LEU A O 1
ATOM 707 N N . GLN A 1 95 ? 4.477 -1.156 -1.970 1.00 94.69 95 GLN A N 1
ATOM 708 C CA . GLN A 1 95 ? 3.545 -2.200 -1.533 1.00 94.69 95 GLN A CA 1
ATOM 709 C C . GLN A 1 95 ? 2.451 -2.359 -2.585 1.00 94.69 95 GLN A C 1
ATOM 711 O O . GLN A 1 95 ? 1.542 -1.526 -2.589 1.00 94.69 95 GLN A O 1
ATOM 716 N N . PRO A 1 96 ? 2.499 -3.380 -3.462 1.00 95.25 96 PRO A N 1
ATOM 717 C CA . PRO A 1 96 ? 1.481 -3.635 -4.487 1.00 95.25 96 PRO A CA 1
ATOM 718 C C . PRO A 1 96 ? 0.203 -4.232 -3.870 1.00 95.25 96 PRO A C 1
ATOM 720 O O . PRO A 1 96 ? -0.255 -5.304 -4.255 1.00 95.25 96 PRO A O 1
ATOM 723 N N . TRP A 1 97 ? -0.352 -3.552 -2.863 1.00 96.25 97 TRP A N 1
ATOM 724 C CA . TRP A 1 97 ? -1.456 -4.042 -2.035 1.00 96.25 97 TRP A CA 1
ATOM 725 C C . TRP A 1 97 ? -2.748 -4.274 -2.817 1.00 96.25 97 TRP A C 1
ATOM 727 O O . TRP A 1 97 ? -3.588 -5.058 -2.398 1.00 96.25 97 TRP A O 1
ATOM 737 N N . ASP A 1 98 ? -2.906 -3.624 -3.967 1.00 95.12 98 ASP A N 1
ATOM 738 C CA . ASP A 1 98 ? -4.019 -3.833 -4.891 1.00 95.12 98 ASP A CA 1
ATOM 739 C C . ASP A 1 98 ? -3.957 -5.176 -5.633 1.00 95.12 98 ASP A C 1
ATOM 741 O O . ASP A 1 98 ? -4.941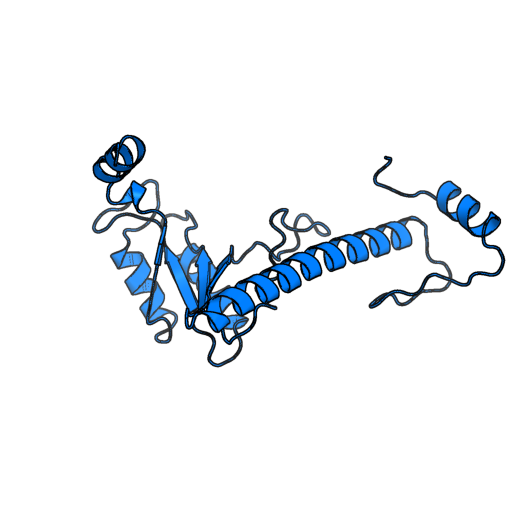 -5.559 -6.257 1.00 95.12 98 ASP A O 1
ATOM 745 N N . ASN A 1 99 ? -2.849 -5.911 -5.507 1.00 95.81 99 ASN A N 1
ATOM 746 C CA . ASN A 1 99 ? -2.694 -7.286 -5.980 1.00 95.81 99 ASN A CA 1
ATOM 747 C C . ASN A 1 99 ? -2.672 -8.313 -4.834 1.00 95.81 99 ASN A C 1
ATOM 749 O O . ASN A 1 99 ? -2.371 -9.483 -5.066 1.00 95.81 99 ASN A O 1
ATOM 753 N N . PHE A 1 100 ? -2.944 -7.905 -3.589 1.00 97.31 100 PHE A N 1
ATOM 754 C CA . PHE A 1 100 ? -3.050 -8.861 -2.486 1.00 97.31 100 PHE A CA 1
ATOM 755 C C . PHE A 1 100 ? -4.269 -9.777 -2.687 1.00 97.31 100 PHE A C 1
ATOM 757 O O . PHE A 1 100 ? -5.267 -9.357 -3.277 1.00 97.31 100 PHE A O 1
ATOM 764 N N . PRO A 1 101 ? -4.224 -11.035 -2.216 1.00 96.25 101 PRO A N 1
ATOM 765 C CA . PRO A 1 101 ? -5.362 -11.933 -2.353 1.00 96.25 101 PRO A CA 1
ATOM 766 C C . PRO A 1 101 ? -6.564 -11.413 -1.550 1.00 96.25 101 PRO A C 1
ATOM 768 O O . PRO A 1 101 ? -6.415 -10.827 -0.477 1.00 96.25 101 PRO A O 1
ATOM 771 N N . SER A 1 102 ? -7.777 -11.643 -2.051 1.00 96.31 102 SER A N 1
ATOM 772 C CA . SER A 1 102 ? -9.019 -11.290 -1.343 1.00 96.31 102 SER A CA 1
ATOM 773 C C . SER A 1 102 ? -9.361 -12.249 -0.201 1.00 96.31 102 SER A C 1
ATOM 775 O O . SER A 1 102 ? -10.257 -11.965 0.591 1.00 96.31 102 SER A O 1
ATOM 777 N N . THR A 1 103 ? -8.662 -13.385 -0.113 1.00 95.25 103 THR A N 1
ATOM 778 C CA . THR A 1 103 ? -8.848 -14.411 0.924 1.00 95.25 103 THR A CA 1
ATOM 779 C C . THR A 1 103 ? -8.262 -14.013 2.280 1.00 95.25 103 THR A C 1
ATOM 781 O O . THR A 1 103 ? -8.618 -14.616 3.291 1.00 95.25 103 THR A O 1
ATOM 784 N N . ILE A 1 104 ? -7.400 -12.992 2.324 1.00 97.19 104 ILE A N 1
ATOM 785 C CA . ILE A 1 104 ? -6.778 -12.486 3.554 1.00 97.19 104 ILE A CA 1
ATOM 786 C C . ILE A 1 104 ? -7.438 -11.187 4.016 1.00 97.19 104 ILE A C 1
ATOM 788 O O . ILE A 1 104 ? -8.085 -10.482 3.241 1.00 97.19 104 ILE A O 1
ATOM 792 N N . GLU A 1 105 ? -7.230 -10.822 5.278 1.00 96.75 105 GLU A N 1
ATOM 793 C CA . GLU A 1 105 ? -7.689 -9.528 5.787 1.00 96.75 105 GLU A CA 1
ATOM 794 C C . GLU A 1 105 ? -6.785 -8.375 5.337 1.00 96.75 105 GLU A C 1
ATOM 796 O O . GLU A 1 105 ? -5.555 -8.458 5.386 1.00 96.75 105 GLU A O 1
ATOM 801 N N . TRP A 1 106 ? -7.394 -7.262 4.937 1.00 97.75 106 TRP A N 1
ATOM 802 C CA . TRP A 1 106 ? -6.693 -6.067 4.478 1.00 97.75 106 TRP A CA 1
ATOM 803 C C . TRP A 1 106 ? -6.691 -4.993 5.564 1.00 97.75 106 TRP A C 1
ATOM 805 O O . TRP A 1 106 ? -7.700 -4.328 5.804 1.00 97.75 106 TRP A O 1
ATOM 815 N N . HIS A 1 107 ? -5.535 -4.782 6.194 1.00 97.44 107 HIS A N 1
ATOM 816 C CA . HIS A 1 107 ? -5.354 -3.848 7.307 1.00 97.44 107 HIS A CA 1
ATOM 817 C C . HIS A 1 107 ? -4.737 -2.525 6.831 1.00 97.44 107 HIS A C 1
ATOM 819 O O . HIS A 1 107 ? -3.534 -2.277 6.932 1.00 97.44 107 HIS A O 1
ATOM 825 N N . ALA A 1 108 ? -5.574 -1.662 6.255 1.00 97.31 108 ALA A N 1
ATOM 826 C CA . ALA A 1 108 ? -5.144 -0.408 5.641 1.00 97.31 108 ALA A CA 1
ATOM 827 C C . ALA A 1 108 ? -4.763 0.657 6.686 1.00 97.31 108 ALA A C 1
ATOM 829 O O . ALA A 1 108 ? -5.639 1.216 7.349 1.00 97.31 108 ALA A O 1
ATOM 830 N N . MET A 1 109 ? -3.478 1.013 6.769 1.00 96.75 109 MET A N 1
ATOM 831 C CA . MET A 1 109 ? -2.934 2.071 7.632 1.00 96.75 109 MET A CA 1
ATOM 832 C C . MET A 1 109 ? -3.492 3.454 7.261 1.00 96.75 109 MET A C 1
ATOM 834 O O . MET A 1 109 ? -2.946 4.180 6.424 1.00 96.75 109 MET A O 1
ATOM 838 N N . SER A 1 110 ? -4.605 3.820 7.894 1.00 95.81 110 SER A N 1
ATOM 839 C CA . SER A 1 110 ? -5.460 4.956 7.543 1.00 95.81 110 SER A CA 1
ATOM 840 C C . SER A 1 110 ? -5.420 6.018 8.635 1.00 95.81 110 SER A C 1
ATOM 842 O O . SER A 1 110 ? -6.430 6.398 9.210 1.00 95.81 110 SER A O 1
ATOM 844 N N . TYR A 1 111 ? -4.220 6.513 8.927 1.00 91.94 111 TYR A N 1
ATOM 845 C CA . TYR A 1 111 ? -3.981 7.447 10.026 1.00 91.94 111 TYR A CA 1
ATOM 846 C C . TYR A 1 111 ? -3.298 8.750 9.583 1.00 91.94 111 TYR A C 1
ATOM 848 O O . TYR A 1 111 ? -2.440 9.289 10.280 1.00 91.94 111 TYR A O 1
ATOM 856 N N . GLY A 1 112 ? -3.691 9.333 8.449 1.00 86.88 112 GLY A N 1
ATOM 857 C CA . GLY A 1 112 ? -3.235 10.682 8.071 1.00 86.88 112 GLY A CA 1
ATOM 858 C C . GLY A 1 112 ? -3.563 11.752 9.132 1.00 86.88 112 GLY A C 1
ATOM 859 O O . GLY A 1 112 ? -4.470 11.567 9.941 1.00 86.88 112 GLY A O 1
ATOM 860 N N . VAL A 1 113 ? -2.821 12.865 9.141 1.00 90.12 113 VAL A N 1
ATOM 861 C CA . VAL A 1 113 ? -3.122 14.055 9.962 1.00 90.12 113 VAL A CA 1
ATOM 862 C C . VAL A 1 113 ? -3.630 15.152 9.030 1.00 90.12 113 VAL A C 1
ATOM 864 O O . VAL A 1 113 ? -2.886 15.606 8.165 1.00 90.12 113 VAL A O 1
ATOM 867 N N . CYS A 1 114 ? -4.896 15.549 9.174 1.00 89.62 114 CYS A N 1
ATOM 868 C CA . CYS A 1 114 ? -5.538 16.545 8.304 1.00 89.62 114 CYS A CA 1
ATOM 869 C C . CYS A 1 114 ? -6.525 17.478 9.030 1.00 89.62 114 CYS A C 1
ATOM 871 O O . CYS A 1 114 ? -7.305 18.164 8.376 1.00 89.62 114 CYS A O 1
ATOM 873 N N . GLY A 1 115 ? -6.538 17.504 10.369 1.00 90.81 115 GLY A N 1
ATOM 874 C CA . GLY A 1 115 ? -7.434 18.356 11.169 1.00 90.81 115 GLY A CA 1
ATOM 875 C C . GLY A 1 115 ? -8.888 17.874 11.250 1.00 90.81 115 GLY A C 1
ATOM 876 O O . GLY A 1 115 ? -9.610 18.262 12.161 1.00 90.81 115 GLY A O 1
ATOM 877 N N . ASN A 1 116 ? -9.315 16.999 10.341 1.00 93.50 116 ASN A N 1
ATOM 878 C CA . ASN A 1 116 ? -10.637 16.372 10.295 1.00 93.50 116 ASN A CA 1
ATOM 879 C C . ASN A 1 116 ? -10.510 14.911 9.800 1.00 93.50 116 ASN A C 1
ATOM 881 O O . ASN A 1 116 ? -9.407 14.368 9.763 1.00 93.50 116 ASN A O 1
ATOM 885 N N . THR A 1 117 ? -11.614 14.243 9.448 1.00 95.12 117 THR A N 1
ATOM 886 C CA . THR A 1 117 ? -11.598 12.837 8.987 1.00 95.12 117 THR A CA 1
ATOM 887 C C . THR A 1 117 ? -11.337 12.674 7.489 1.00 95.12 117 THR A C 1
ATOM 889 O O . THR A 1 117 ? -11.087 11.561 7.040 1.00 95.12 117 THR A O 1
ATOM 892 N N . SER A 1 118 ? -11.331 13.754 6.700 1.00 94.81 118 SER A N 1
ATOM 893 C CA . SER A 1 118 ? -11.362 13.686 5.229 1.00 94.81 118 SER A CA 1
ATOM 894 C C . SER A 1 118 ? -10.216 12.878 4.613 1.00 94.81 118 SER A C 1
ATOM 896 O O . SER A 1 118 ? -10.430 12.099 3.684 1.00 94.81 118 SER A O 1
ATOM 898 N N . CYS A 1 119 ? -8.992 13.019 5.128 1.00 93.38 119 CYS A N 1
ATOM 899 C CA . CYS A 1 119 ? -7.852 12.265 4.615 1.00 93.38 119 CYS A CA 1
ATOM 900 C C . CYS A 1 119 ? -7.930 10.780 4.982 1.00 93.38 119 CYS A C 1
ATOM 902 O O . CYS A 1 119 ? -7.505 9.948 4.186 1.00 93.38 119 CYS A O 1
ATOM 904 N N . ILE A 1 120 ? -8.476 10.447 6.152 1.00 95.81 120 ILE A N 1
ATOM 905 C CA . ILE A 1 120 ? -8.691 9.067 6.599 1.00 95.81 120 ILE A CA 1
ATOM 906 C C . ILE A 1 120 ? -9.767 8.428 5.719 1.00 95.81 120 ILE A C 1
ATOM 908 O O . ILE A 1 120 ? -9.525 7.387 5.112 1.00 95.81 120 ILE A O 1
ATOM 912 N N . ASP A 1 121 ? -10.890 9.123 5.545 1.00 96.44 121 ASP A N 1
ATOM 913 C CA . ASP A 1 121 ? -12.007 8.701 4.700 1.00 96.44 121 ASP A CA 1
ATOM 914 C C . ASP A 1 121 ? -11.546 8.466 3.247 1.00 96.44 121 ASP A C 1
ATOM 916 O O . ASP A 1 121 ? -11.874 7.452 2.631 1.00 96.44 121 ASP A O 1
ATOM 920 N N . SER A 1 122 ? -10.704 9.356 2.706 1.00 96.00 122 SER A N 1
ATOM 921 C CA . SER A 1 122 ? -10.121 9.217 1.364 1.00 96.00 122 SER A CA 1
ATOM 922 C C . SER A 1 122 ? -9.177 8.014 1.233 1.00 96.00 122 SER A C 1
ATOM 924 O O . SER A 1 122 ? -9.193 7.329 0.206 1.00 96.00 122 SER A O 1
ATOM 926 N N . LEU A 1 123 ? -8.357 7.743 2.255 1.00 96.00 123 LEU A N 1
ATOM 927 C CA . LEU A 1 123 ? -7.467 6.579 2.279 1.00 96.00 123 LEU A CA 1
ATOM 928 C C . LEU A 1 123 ? -8.273 5.279 2.275 1.00 96.00 123 LEU A C 1
ATOM 930 O O . LEU A 1 123 ? -7.977 4.397 1.472 1.00 96.00 123 LEU A O 1
ATOM 934 N N . VAL A 1 124 ? -9.311 5.189 3.106 1.00 96.81 124 VAL A N 1
ATOM 935 C CA . VAL A 1 124 ? -10.162 3.996 3.188 1.00 96.81 124 VAL A CA 1
ATOM 936 C C . VAL A 1 124 ? -10.973 3.805 1.912 1.00 96.81 124 VAL A C 1
ATOM 938 O O . VAL A 1 124 ? -10.975 2.709 1.355 1.00 96.81 124 VAL A O 1
ATOM 941 N N . LYS A 1 125 ? -11.585 4.870 1.379 1.00 96.25 125 LYS A N 1
ATOM 942 C CA . LYS A 1 125 ? -12.319 4.809 0.108 1.00 96.25 125 LYS A CA 1
ATOM 943 C C . LYS A 1 125 ? -11.437 4.290 -1.030 1.00 96.25 125 LYS A C 1
ATOM 945 O O . LYS A 1 125 ? -11.832 3.376 -1.740 1.00 96.25 125 LYS A O 1
ATOM 950 N N . ARG A 1 126 ? -10.196 4.779 -1.134 1.00 95.44 126 ARG A N 1
ATOM 951 C CA . ARG A 1 126 ? -9.224 4.304 -2.134 1.00 95.44 126 ARG A CA 1
ATOM 952 C C . ARG A 1 126 ? -8.995 2.789 -2.077 1.00 95.44 126 ARG A C 1
ATOM 954 O O . ARG A 1 126 ? -8.768 2.193 -3.133 1.00 95.44 126 ARG A O 1
ATOM 961 N N . VAL A 1 127 ? -8.972 2.213 -0.873 1.00 96.69 127 VAL A N 1
ATOM 962 C CA . VAL A 1 127 ? -8.800 0.769 -0.659 1.00 96.69 127 VAL A CA 1
ATOM 963 C C . VAL A 1 127 ? -10.072 0.027 -1.034 1.00 96.69 127 VAL A C 1
ATOM 965 O O . VAL A 1 127 ? -9.999 -0.913 -1.813 1.00 96.69 127 VAL A O 1
ATOM 968 N N . LEU A 1 128 ? -11.234 0.491 -0.570 1.00 96.06 128 LEU A N 1
ATOM 969 C CA . LEU A 1 128 ? -12.529 -0.109 -0.905 1.00 96.06 128 LEU A CA 1
ATOM 970 C C . LEU A 1 128 ? -12.822 -0.111 -2.412 1.00 96.06 128 LEU A C 1
ATOM 972 O O . LEU A 1 128 ? -13.433 -1.056 -2.897 1.00 96.06 128 LEU A O 1
ATOM 976 N N . ASP A 1 129 ? -12.378 0.917 -3.139 1.00 95.50 129 ASP A N 1
ATOM 977 C CA . ASP A 1 129 ? -12.549 1.029 -4.594 1.00 95.50 129 ASP A CA 1
ATOM 978 C C . ASP A 1 129 ? -11.678 0.026 -5.379 1.00 95.50 129 ASP A C 1
ATOM 980 O O . ASP A 1 129 ? -11.936 -0.223 -6.554 1.00 95.50 129 ASP A O 1
ATOM 984 N N . ARG A 1 130 ? -10.617 -0.514 -4.762 1.00 95.81 130 ARG A N 1
ATOM 985 C CA . ARG A 1 130 ? -9.685 -1.480 -5.382 1.00 95.81 130 ARG A CA 1
ATOM 986 C C . ARG A 1 130 ? -9.805 -2.890 -4.820 1.00 95.81 130 ARG A C 1
ATOM 988 O O . ARG A 1 130 ? -9.331 -3.824 -5.453 1.00 95.81 130 ARG A O 1
ATOM 995 N N . ALA A 1 131 ? -10.395 -3.038 -3.641 1.00 96.19 131 ALA A N 1
ATOM 996 C CA . ALA A 1 131 ? -10.573 -4.326 -3.002 1.00 96.19 131 ALA A CA 1
ATOM 997 C C . ALA A 1 131 ? -11.529 -5.192 -3.841 1.00 96.19 131 ALA A C 1
ATOM 999 O O . ALA A 1 131 ? -12.654 -4.757 -4.120 1.00 96.19 131 ALA A O 1
ATOM 1000 N N . PRO A 1 132 ? -11.128 -6.418 -4.224 1.00 95.88 132 PRO A N 1
ATOM 1001 C CA . PRO A 1 132 ? -12.041 -7.362 -4.853 1.00 95.88 132 PRO A CA 1
ATOM 1002 C C . PRO A 1 132 ? -13.275 -7.620 -3.979 1.00 95.88 132 PRO A C 1
ATOM 1004 O O . PRO A 1 132 ? -13.226 -7.497 -2.750 1.00 95.88 132 PRO A O 1
ATOM 1007 N N . SER A 1 133 ? -14.383 -8.025 -4.602 1.00 93.56 133 SER A N 1
ATOM 1008 C CA . SER A 1 133 ? -15.601 -8.374 -3.863 1.00 93.56 133 SER A CA 1
ATOM 1009 C C . SER A 1 133 ? -15.326 -9.476 -2.832 1.00 93.56 133 SER A C 1
ATOM 1011 O O . SER A 1 133 ? -14.583 -10.415 -3.107 1.00 93.56 133 SER A O 1
ATOM 1013 N N . GLY A 1 134 ? -15.910 -9.349 -1.638 1.00 92.94 134 GLY A N 1
ATOM 1014 C CA . GLY A 1 134 ? -15.709 -10.287 -0.527 1.00 92.94 134 GLY A CA 1
ATOM 1015 C C . GLY A 1 134 ? -14.455 -10.044 0.322 1.00 92.94 134 GLY A C 1
ATOM 1016 O O . GLY A 1 134 ? -14.353 -10.623 1.398 1.00 92.94 134 GLY A O 1
ATOM 1017 N N . THR A 1 135 ? -13.542 -9.160 -0.095 1.00 96.56 135 THR A N 1
ATOM 1018 C CA . THR A 1 135 ? -12.357 -8.805 0.705 1.00 96.56 135 THR A CA 1
ATOM 1019 C C . THR A 1 135 ? -12.762 -8.135 2.018 1.00 96.56 135 THR A C 1
ATOM 1021 O O . THR A 1 135 ? -13.468 -7.120 2.014 1.00 96.56 135 THR A O 1
ATOM 1024 N N . GLN A 1 136 ? -12.269 -8.649 3.146 1.00 96.62 136 GLN A N 1
ATOM 1025 C CA . GLN A 1 136 ? -12.454 -8.004 4.443 1.00 96.62 136 GLN A CA 1
ATOM 1026 C C . GLN A 1 136 ? -11.428 -6.883 4.625 1.00 96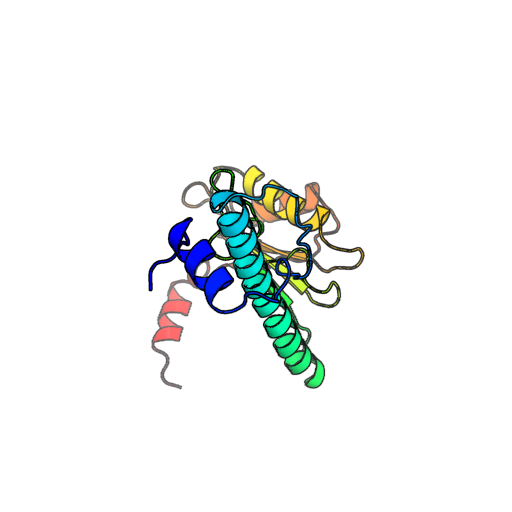.62 136 GLN A C 1
ATOM 1028 O O . GLN A 1 136 ? -10.235 -7.138 4.779 1.00 96.62 136 GLN A O 1
ATOM 1033 N N . VAL A 1 137 ? -11.904 -5.639 4.634 1.00 97.62 137 VAL A N 1
ATOM 1034 C CA . VAL A 1 137 ? -11.073 -4.451 4.858 1.00 97.62 137 VAL A CA 1
ATOM 1035 C C . VAL A 1 137 ? -11.276 -3.948 6.285 1.00 97.62 137 VAL A C 1
ATOM 1037 O O . VAL A 1 137 ? -12.375 -3.526 6.640 1.00 97.62 137 VAL A O 1
ATOM 1040 N N . THR A 1 138 ? -10.193 -3.936 7.061 1.00 97.56 138 THR A N 1
ATOM 1041 C CA . THR A 1 138 ? -10.134 -3.500 8.463 1.00 97.56 138 THR A CA 1
ATOM 1042 C C . THR A 1 138 ? -9.197 -2.291 8.567 1.00 97.56 138 THR A C 1
ATOM 1044 O O . THR A 1 138 ? -7.987 -2.455 8.720 1.00 97.56 138 THR A O 1
ATOM 1047 N N . PRO A 1 139 ? -9.683 -1.045 8.437 1.00 97.44 139 PRO A N 1
ATOM 1048 C CA . PRO A 1 139 ? -8.813 0.124 8.517 1.00 97.44 139 PRO A CA 1
ATOM 1049 C C . PRO A 1 139 ? -8.105 0.222 9.874 1.00 97.44 139 PRO A C 1
ATOM 1051 O O . PRO A 1 139 ? -8.749 0.142 10.920 1.00 97.44 139 PRO A O 1
ATOM 1054 N N . ALA A 1 140 ? -6.793 0.459 9.847 1.00 96.12 140 ALA A N 1
ATOM 1055 C CA . ALA A 1 140 ? -5.997 0.740 11.035 1.00 96.12 140 ALA A CA 1
ATOM 1056 C C . ALA A 1 140 ? -5.975 2.247 11.305 1.00 96.12 140 ALA A C 1
ATOM 1058 O O . ALA A 1 140 ? -5.472 3.034 10.493 1.00 96.12 140 ALA A O 1
ATOM 1059 N N . LEU A 1 141 ? -6.524 2.648 12.447 1.00 95.06 141 LEU A N 1
ATOM 1060 C CA . LEU A 1 141 ? -6.685 4.037 12.863 1.00 95.06 141 LEU A CA 1
ATOM 1061 C C . LEU A 1 141 ? -5.710 4.388 13.977 1.00 95.06 141 LEU A C 1
ATOM 1063 O O . LEU A 1 141 ? -5.504 3.607 14.897 1.00 95.06 141 LEU A O 1
ATOM 1067 N N . ALA A 1 142 ? -5.181 5.606 13.946 1.00 92.75 142 ALA A N 1
ATOM 1068 C CA . ALA A 1 142 ? -4.467 6.170 15.084 1.00 92.75 142 ALA A CA 1
ATOM 1069 C C . ALA A 1 142 ? -5.337 7.212 15.774 1.00 92.75 142 ALA A C 1
ATOM 1071 O O . ALA A 1 142 ? -6.196 7.831 15.147 1.00 92.75 142 ALA A O 1
ATOM 1072 N N . GLY A 1 143 ? -5.074 7.472 17.048 1.00 90.12 143 GLY A N 1
ATOM 1073 C CA . GLY A 1 143 ? -5.806 8.455 17.847 1.00 90.12 143 GLY A CA 1
ATOM 1074 C C . GLY A 1 143 ? -6.006 7.973 19.271 1.00 90.12 143 GLY A C 1
ATOM 1075 O O . GLY A 1 143 ? -5.573 6.876 19.608 1.00 90.12 143 GLY A O 1
ATOM 1076 N N . THR A 1 144 ? -6.672 8.786 20.085 1.00 89.81 144 THR A N 1
ATOM 1077 C CA . THR A 1 144 ? -7.110 8.402 21.429 1.00 89.81 144 THR A CA 1
ATOM 1078 C C . THR A 1 144 ? -8.627 8.498 21.511 1.00 89.81 144 THR A C 1
ATOM 1080 O O . THR A 1 144 ? -9.249 9.297 20.805 1.00 89.81 144 THR A O 1
ATOM 1083 N N . TRP A 1 145 ? -9.226 7.658 22.347 1.00 90.81 145 TRP A N 1
ATOM 1084 C CA . TRP A 1 145 ? -10.650 7.735 22.638 1.00 90.81 145 TRP A CA 1
ATOM 1085 C C . TRP A 1 145 ? -11.008 9.063 23.320 1.00 90.81 145 TRP A C 1
ATOM 1087 O O . TRP A 1 145 ? -10.267 9.539 24.180 1.00 90.81 145 TRP A O 1
ATOM 1097 N N . GLY A 1 146 ? -12.121 9.684 22.929 1.00 92.12 146 GLY A N 1
ATOM 1098 C CA . GLY A 1 146 ? -12.685 10.862 23.599 1.00 92.12 146 GLY A CA 1
ATOM 1099 C C . GLY A 1 146 ? -11.899 12.170 23.446 1.00 92.12 146 GLY A C 1
ATOM 1100 O O . GLY A 1 146 ? -12.356 13.208 23.920 1.00 92.12 146 GLY A O 1
ATOM 1101 N N . ARG A 1 147 ? -10.721 12.163 22.803 1.00 90.62 147 ARG A N 1
ATOM 1102 C CA . ARG A 1 147 ? -9.880 13.361 22.657 1.00 90.62 147 ARG A CA 1
ATOM 1103 C C . ARG A 1 147 ? -9.182 13.448 21.306 1.00 90.62 147 ARG A C 1
ATOM 1105 O O . ARG A 1 147 ? -8.681 12.459 20.774 1.00 90.62 147 ARG A O 1
ATOM 1112 N N . SER A 1 148 ? -9.085 14.671 20.796 1.00 91.25 148 SER A N 1
ATOM 1113 C CA . SER A 1 148 ? -8.263 14.994 19.629 1.00 91.25 148 SER A CA 1
ATOM 1114 C C . SER A 1 148 ? -6.826 15.303 20.054 1.00 91.25 148 SER A C 1
ATOM 1116 O O . SER A 1 148 ? -6.605 15.972 21.061 1.00 91.25 148 SER A O 1
ATOM 1118 N N . ILE A 1 149 ? -5.836 14.847 19.282 1.00 87.25 149 ILE A N 1
ATOM 1119 C CA . ILE A 1 149 ? -4.404 15.058 19.570 1.00 87.25 149 ILE A CA 1
ATOM 1120 C C . ILE A 1 149 ? -3.695 15.520 18.303 1.00 87.25 149 ILE A C 1
ATOM 1122 O O . ILE A 1 149 ? -3.782 14.846 17.284 1.00 87.25 149 ILE A O 1
ATOM 1126 N N . LYS A 1 150 ? -2.944 16.630 18.359 1.00 85.56 150 LYS A N 1
ATOM 1127 C CA . LYS A 1 150 ? -2.096 17.108 17.243 1.00 85.56 150 LYS A CA 1
ATOM 1128 C C . LYS A 1 150 ? -2.833 17.106 15.885 1.00 85.56 150 LYS A C 1
ATOM 1130 O O . LYS A 1 150 ? -2.344 16.538 14.913 1.00 85.56 150 LYS A O 1
ATOM 1135 N N . ASN A 1 151 ? -4.026 17.707 15.828 1.00 87.88 151 ASN A N 1
ATOM 1136 C CA . ASN A 1 151 ? -4.884 17.773 14.628 1.00 87.88 151 ASN A CA 1
ATOM 1137 C C . ASN A 1 151 ? -5.390 16.416 14.104 1.00 87.88 151 ASN A C 1
ATOM 1139 O O . ASN A 1 151 ? -5.741 16.276 12.929 1.00 87.88 151 ASN A O 1
ATOM 1143 N N . ARG A 1 152 ? -5.441 15.411 14.976 1.00 91.00 152 ARG A N 1
ATOM 1144 C CA . ARG A 1 152 ? -6.079 14.123 14.723 1.00 91.00 152 ARG A CA 1
ATOM 1145 C C . ARG A 1 152 ? -7.411 14.061 15.473 1.00 91.00 152 ARG A C 1
ATOM 1147 O O . ARG A 1 152 ? -7.383 14.258 16.689 1.00 91.00 152 ARG A O 1
ATOM 1154 N N . PRO A 1 153 ? -8.537 13.776 14.795 1.00 93.75 153 PRO A N 1
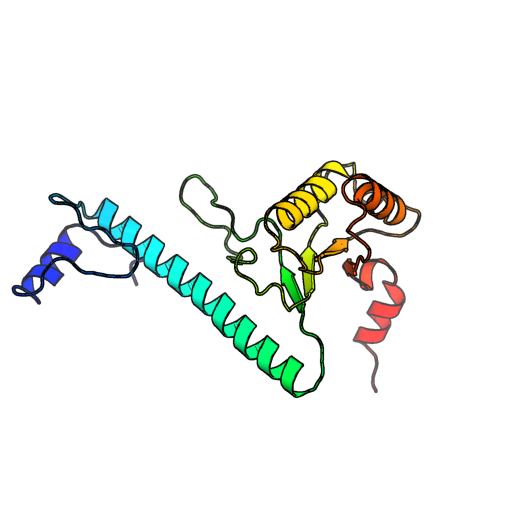ATOM 1155 C CA . PRO A 1 153 ? -9.819 13.563 15.462 1.00 93.75 153 PRO A CA 1
ATOM 1156 C C . PRO A 1 153 ? -9.752 12.405 16.464 1.00 93.75 153 PRO A C 1
ATOM 1158 O O . PRO A 1 153 ? -8.923 11.504 16.312 1.00 93.75 153 PRO A O 1
ATOM 1161 N N . SER A 1 154 ? -10.641 12.388 17.453 1.00 93.88 154 SER A N 1
ATOM 1162 C CA . SER A 1 154 ? -10.784 11.242 18.355 1.00 93.88 154 SER A CA 1
ATOM 1163 C C . SER A 1 154 ? -11.217 9.975 17.607 1.00 93.88 154 SER A C 1
ATOM 1165 O O . SER A 1 154 ? -11.769 10.042 16.501 1.00 93.88 154 SER A O 1
ATOM 1167 N N . LEU A 1 155 ? -10.946 8.803 18.187 1.00 94.25 155 LEU A N 1
ATOM 1168 C CA . LEU A 1 155 ? -11.230 7.523 17.526 1.00 94.25 155 LEU A CA 1
ATOM 1169 C C . LEU A 1 155 ? -12.710 7.354 17.180 1.00 94.25 155 LEU A C 1
ATOM 1171 O O . LEU A 1 155 ? -13.031 6.949 16.066 1.00 94.25 155 LEU A O 1
ATOM 1175 N N . GLU A 1 156 ? -13.617 7.700 18.089 1.00 95.06 156 GLU A N 1
ATOM 1176 C CA . GLU A 1 156 ? -15.061 7.576 17.886 1.00 95.06 156 GLU A CA 1
ATOM 1177 C C . GLU A 1 156 ? -15.580 8.466 16.750 1.00 95.06 156 GLU A C 1
ATOM 1179 O O . GLU A 1 156 ? -16.483 8.064 16.014 1.00 95.06 156 GLU A O 1
ATOM 1184 N N . ILE A 1 157 ? -14.967 9.636 16.537 1.00 96.12 157 ILE A N 1
ATOM 1185 C CA . ILE A 1 157 ? -15.282 10.502 15.395 1.00 96.12 157 ILE A CA 1
ATOM 1186 C C . ILE A 1 157 ? -14.799 9.859 14.091 1.00 96.12 157 ILE A C 1
ATOM 1188 O O . ILE A 1 157 ? -15.543 9.848 13.108 1.00 96.12 157 ILE A O 1
ATOM 1192 N N . GLN A 1 158 ? -13.587 9.294 14.078 1.00 96.19 158 GLN A N 1
ATOM 1193 C CA . GLN A 1 158 ? -13.056 8.586 12.908 1.00 96.19 158 GLN A CA 1
ATOM 1194 C C . GLN A 1 158 ? -13.935 7.379 12.550 1.00 96.19 158 GLN A C 1
ATOM 1196 O O . GLN A 1 158 ? -14.398 7.282 11.415 1.00 96.19 158 GLN A O 1
ATOM 1201 N N . MET A 1 159 ? -14.250 6.514 13.520 1.00 96.50 159 MET A N 1
ATOM 1202 C CA . MET A 1 159 ? -15.099 5.331 13.321 1.00 96.50 159 MET A CA 1
ATOM 1203 C C . MET A 1 159 ? -16.501 5.703 12.827 1.00 96.50 159 MET A C 1
ATOM 1205 O O . MET A 1 159 ? -17.000 5.109 11.873 1.00 96.50 159 MET A O 1
ATOM 1209 N N . ARG A 1 160 ? -17.126 6.737 13.411 1.00 96.12 160 ARG A N 1
ATOM 1210 C CA . ARG A 1 160 ? -18.431 7.230 12.945 1.00 96.12 160 ARG A CA 1
ATOM 1211 C C . ARG A 1 160 ? -18.363 7.764 11.514 1.00 96.12 160 ARG A C 1
ATOM 1213 O O . ARG A 1 160 ? -19.326 7.618 10.764 1.00 96.12 160 ARG A O 1
ATOM 1220 N N . SER A 1 161 ? -17.257 8.394 11.119 1.00 96.44 161 SER A N 1
ATOM 1221 C CA . SER A 1 161 ? -17.077 8.839 9.735 1.00 96.44 161 SER A CA 1
ATOM 1222 C C . SER A 1 161 ? -16.957 7.664 8.771 1.00 96.44 161 SER A C 1
ATOM 1224 O O . SER A 1 161 ? -17.689 7.627 7.782 1.00 96.44 161 SER A O 1
ATOM 1226 N N . LEU A 1 162 ? -16.141 6.663 9.117 1.00 96.69 162 LEU A N 1
ATOM 1227 C CA . LEU A 1 162 ? -15.989 5.443 8.325 1.00 96.69 162 LEU A CA 1
ATOM 1228 C C . LEU A 1 162 ? -17.324 4.724 8.102 1.00 96.69 162 LEU A C 1
ATOM 1230 O O . LEU A 1 162 ? -17.653 4.374 6.968 1.00 96.69 162 LEU A O 1
ATOM 1234 N N . GLN A 1 163 ? -18.138 4.605 9.153 1.00 95.38 163 GLN A N 1
ATOM 1235 C CA . GLN A 1 163 ? -19.454 3.976 9.054 1.00 95.38 163 GLN A CA 1
ATOM 1236 C C . GLN A 1 163 ? -20.389 4.706 8.078 1.00 95.38 163 GLN A C 1
ATOM 1238 O O . GLN A 1 163 ? -21.174 4.068 7.379 1.00 95.38 163 GLN A O 1
ATOM 1243 N N . ARG A 1 164 ? -20.300 6.043 8.000 1.00 94.81 164 ARG A N 1
ATOM 1244 C CA . ARG A 1 164 ? -21.106 6.852 7.070 1.00 94.81 164 ARG A CA 1
ATOM 1245 C C . ARG A 1 164 ? -20.652 6.710 5.621 1.00 94.81 164 ARG A C 1
ATOM 1247 O O . ARG A 1 164 ? -21.500 6.725 4.736 1.00 94.81 164 ARG A O 1
ATOM 1254 N N . ILE A 1 165 ? -19.347 6.596 5.363 1.00 94.38 165 ILE A N 1
ATOM 1255 C CA . ILE A 1 165 ? -18.842 6.485 3.983 1.00 94.38 165 ILE A CA 1
ATOM 1256 C C . ILE A 1 165 ? -19.015 5.078 3.404 1.00 94.38 165 ILE A C 1
ATOM 1258 O O . ILE A 1 165 ? -19.100 4.931 2.187 1.00 94.38 165 ILE A O 1
ATOM 1262 N N . SER A 1 166 ? -19.044 4.043 4.248 1.00 94.12 166 SER A N 1
ATOM 1263 C CA . SER A 1 166 ? -19.265 2.666 3.813 1.00 94.12 166 SER A CA 1
ATOM 1264 C C . SER A 1 166 ? -19.732 1.794 4.981 1.00 94.12 166 SER A C 1
ATOM 1266 O O . SER A 1 166 ? -18.897 1.343 5.768 1.00 94.12 166 SER A O 1
ATOM 1268 N N . PRO A 1 167 ? -21.026 1.425 5.031 1.00 90.88 167 PRO A N 1
ATOM 1269 C CA . PRO A 1 167 ? -21.554 0.481 6.021 1.00 90.88 167 PRO A CA 1
ATOM 1270 C C . PRO A 1 167 ? -20.912 -0.915 5.975 1.00 90.88 167 PRO A C 1
ATOM 1272 O O . PRO A 1 167 ? -21.098 -1.707 6.891 1.00 90.88 167 PRO A O 1
ATOM 1275 N N . ARG A 1 168 ? -20.155 -1.230 4.910 1.00 90.38 168 ARG A N 1
ATOM 1276 C CA . ARG A 1 168 ? -19.393 -2.483 4.774 1.00 90.38 168 ARG A CA 1
ATOM 1277 C C . ARG A 1 168 ? -18.186 -2.568 5.715 1.00 90.38 168 ARG A C 1
ATOM 1279 O O . ARG A 1 168 ? -17.635 -3.650 5.874 1.00 90.38 168 ARG A O 1
ATOM 1286 N N . ILE A 1 169 ? -17.749 -1.451 6.300 1.00 94.81 169 ILE A N 1
ATOM 1287 C CA . ILE A 1 169 ? -16.672 -1.450 7.294 1.00 94.81 169 ILE A CA 1
ATOM 1288 C C . ILE A 1 169 ? -17.284 -1.879 8.626 1.00 94.81 169 ILE A C 1
ATOM 1290 O O . ILE A 1 169 ? -17.929 -1.088 9.299 1.00 94.81 169 ILE A O 1
ATOM 1294 N N . ASN A 1 170 ? -17.099 -3.140 9.001 1.00 93.00 170 ASN A N 1
ATOM 1295 C CA . ASN A 1 170 ? -17.621 -3.704 10.250 1.00 93.00 170 ASN A CA 1
ATOM 1296 C C . ASN A 1 170 ? -16.529 -3.949 11.305 1.00 93.00 170 ASN A C 1
ATOM 1298 O O . ASN A 1 170 ? -16.805 -4.493 12.370 1.00 93.00 170 ASN A O 1
ATOM 1302 N N . SER A 1 171 ? -15.289 -3.571 11.002 1.00 94.81 171 SER A N 1
ATOM 1303 C CA . SER A 1 171 ? -14.131 -3.769 11.865 1.00 94.81 171 SER A CA 1
ATOM 1304 C C . SER A 1 171 ? -13.109 -2.653 11.658 1.00 94.81 171 SER A C 1
ATOM 1306 O O . SER A 1 171 ? -12.986 -2.083 10.572 1.00 94.81 171 SER A O 1
ATOM 1308 N N . VAL A 1 172 ? -12.382 -2.330 12.727 1.00 95.25 172 VAL A N 1
ATOM 1309 C CA . VAL A 1 172 ? -11.258 -1.389 12.731 1.00 95.25 172 VAL A CA 1
ATOM 1310 C C . VAL A 1 172 ? -10.153 -1.941 13.622 1.00 95.25 172 VAL A C 1
ATOM 1312 O O . VAL A 1 172 ? -10.427 -2.643 14.595 1.00 95.25 172 VAL A O 1
ATOM 1315 N N . SER A 1 173 ? -8.911 -1.600 13.308 1.00 93.69 173 SER A N 1
ATOM 1316 C CA . SER A 1 173 ? -7.759 -1.842 14.176 1.00 93.69 173 SER A CA 1
ATOM 1317 C C . SER A 1 173 ? -7.203 -0.515 14.696 1.00 93.69 173 SER A C 1
ATOM 1319 O O . SER A 1 173 ? -7.461 0.552 14.131 1.00 93.69 173 SER A O 1
ATOM 1321 N N . HIS A 1 174 ? -6.465 -0.560 15.805 1.00 92.38 174 HIS A N 1
ATOM 1322 C CA . HIS A 1 174 ? -5.837 0.619 16.403 1.00 92.38 174 HIS A CA 1
ATOM 1323 C C . HIS A 1 174 ? -4.315 0.575 16.238 1.00 92.38 174 HIS A C 1
ATOM 1325 O O . HIS A 1 174 ? -3.694 -0.464 16.442 1.00 92.38 174 HIS A O 1
ATOM 1331 N N . PHE A 1 175 ? -3.730 1.710 15.859 1.00 87.75 175 PHE A N 1
ATOM 1332 C CA . PHE A 1 175 ? -2.295 1.933 15.736 1.00 87.75 175 PHE A CA 1
ATOM 1333 C C . PHE A 1 175 ? -1.887 3.132 16.612 1.00 87.75 175 PHE A C 1
ATOM 1335 O O . PHE A 1 175 ? -2.296 4.262 16.350 1.00 87.75 175 PHE A O 1
ATOM 1342 N N . ASP A 1 176 ? -1.082 2.991 17.659 1.00 81.94 176 ASP A N 1
ATOM 1343 C CA . ASP A 1 176 ? -0.529 1.778 18.279 1.00 81.94 176 ASP A CA 1
ATOM 1344 C C . ASP A 1 176 ? -0.951 1.715 19.759 1.00 81.94 176 ASP A C 1
ATOM 1346 O O . ASP A 1 176 ? -1.297 2.744 20.341 1.00 81.94 176 ASP A O 1
ATOM 1350 N N . TYR A 1 177 ? -0.918 0.530 20.374 1.00 83.75 177 TYR A N 1
ATOM 1351 C CA . TYR A 1 177 ? -1.273 0.293 21.779 1.00 83.75 177 TYR A CA 1
ATOM 1352 C C . TYR A 1 177 ? -0.609 1.302 22.726 1.00 83.75 177 TYR A C 1
ATOM 1354 O O . TYR A 1 177 ? -1.271 1.862 23.599 1.00 83.75 177 TYR A O 1
ATOM 1362 N N . SER A 1 178 ? 0.664 1.628 22.479 1.00 84.38 178 SER A N 1
ATOM 1363 C CA . SER A 1 178 ? 1.441 2.638 23.211 1.00 84.38 178 SER A CA 1
ATOM 1364 C C . SER A 1 178 ? 0.814 4.044 23.228 1.00 84.38 178 SER A C 1
ATOM 1366 O O . SER A 1 178 ? 1.136 4.863 24.086 1.00 84.3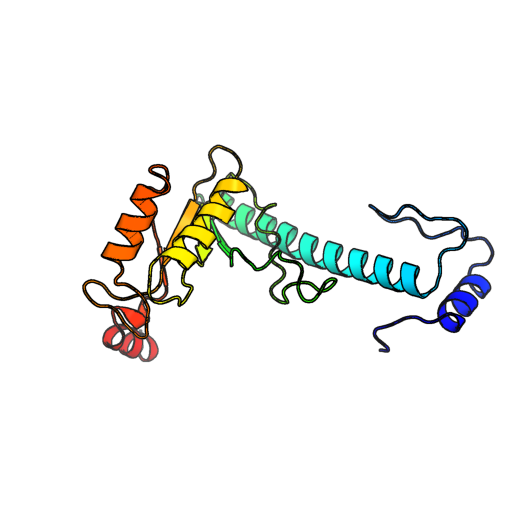8 178 SER A O 1
ATOM 1368 N N . TRP A 1 179 ? -0.103 4.351 22.306 1.00 81.12 179 TRP A N 1
ATOM 1369 C CA . TRP A 1 179 ? -0.825 5.625 22.255 1.00 81.12 179 TRP A CA 1
ATOM 1370 C C . TRP A 1 179 ? -2.086 5.641 23.123 1.00 81.12 179 TRP A C 1
ATOM 1372 O O . TRP A 1 179 ? -2.520 6.726 23.522 1.00 81.12 179 TRP A O 1
ATOM 1382 N N . GLN A 1 180 ? -2.691 4.477 23.383 1.00 81.44 180 GLN A N 1
ATOM 1383 C CA . GLN A 1 180 ? -3.764 4.357 24.378 1.00 81.44 180 GLN A CA 1
ATOM 1384 C C . GLN A 1 180 ? -3.170 4.209 25.772 1.00 81.44 180 GLN A C 1
ATOM 1386 O O . GLN A 1 180 ? -3.553 4.936 26.681 1.00 81.44 180 GLN A O 1
ATOM 1391 N N . GLU A 1 181 ? -2.188 3.319 25.901 1.00 86.25 181 GLU A N 1
ATOM 1392 C CA . GLU A 1 181 ? -1.689 2.816 27.176 1.00 86.25 181 GLU A CA 1
ATOM 1393 C C . GLU A 1 181 ? -0.164 3.006 27.308 1.00 86.25 181 GLU A C 1
ATOM 1395 O O . GLU A 1 181 ? 0.577 2.029 27.453 1.00 86.25 181 GLU A O 1
ATOM 1400 N N . PRO A 1 182 ? 0.355 4.250 27.260 1.00 85.94 182 PRO A N 1
ATOM 1401 C CA . PRO A 1 182 ? 1.799 4.512 27.249 1.00 85.94 182 PRO A CA 1
ATOM 1402 C C . PRO A 1 182 ? 2.518 4.010 28.506 1.00 85.94 182 PRO A C 1
ATOM 1404 O O . PRO A 1 182 ? 3.687 3.630 28.449 1.00 85.94 182 PRO A O 1
ATOM 1407 N N . GLU A 1 183 ? 1.833 4.008 29.651 1.00 87.50 183 GLU A N 1
ATOM 1408 C CA . GLU A 1 183 ? 2.390 3.520 30.912 1.00 87.50 183 GLU A CA 1
ATOM 1409 C C . GLU A 1 183 ? 2.557 1.996 30.897 1.00 87.50 183 GLU A C 1
ATOM 1411 O O . GLU A 1 183 ? 3.641 1.488 31.182 1.00 87.50 183 GLU A O 1
ATOM 1416 N N . LEU A 1 184 ? 1.507 1.270 30.500 1.00 88.19 184 LEU A N 1
ATOM 1417 C CA . LEU A 1 184 ? 1.551 -0.188 30.390 1.00 88.19 184 LEU A CA 1
ATOM 1418 C C . LEU A 1 184 ? 2.543 -0.633 29.312 1.00 88.19 184 LEU A C 1
ATOM 1420 O O . LEU A 1 184 ? 3.277 -1.598 29.511 1.00 88.19 184 LEU A O 1
ATOM 1424 N N . ASP A 1 185 ? 2.612 0.080 28.187 1.00 87.06 185 ASP A N 1
ATOM 1425 C CA . ASP A 1 185 ? 3.598 -0.191 27.140 1.00 87.06 185 ASP A CA 1
ATOM 1426 C C . ASP A 1 185 ? 5.040 -0.039 27.655 1.00 87.06 185 ASP A C 1
ATOM 1428 O O . ASP A 1 185 ? 5.879 -0.923 27.456 1.00 87.06 185 ASP A O 1
ATOM 1432 N N . ARG A 1 186 ? 5.316 1.020 28.432 1.00 86.38 186 ARG A N 1
ATOM 1433 C CA . ARG A 1 186 ? 6.618 1.203 29.087 1.00 86.38 186 ARG A CA 1
ATOM 1434 C C . ARG A 1 186 ? 6.939 0.056 30.043 1.00 86.38 186 ARG A C 1
ATOM 1436 O O . ARG A 1 186 ? 8.078 -0.403 30.052 1.00 86.38 186 ARG A O 1
ATOM 1443 N N . GLN A 1 187 ? 5.967 -0.416 30.822 1.00 87.44 187 GLN A N 1
ATOM 1444 C CA . GLN A 1 187 ? 6.161 -1.553 31.728 1.00 87.44 187 GLN A CA 1
ATOM 1445 C C . GLN A 1 187 ? 6.509 -2.836 30.961 1.00 87.44 187 GLN A C 1
ATOM 1447 O O . GLN A 1 187 ? 7.472 -3.510 31.326 1.00 87.44 187 GLN A O 1
ATOM 1452 N N . ARG A 1 188 ? 5.821 -3.125 29.844 1.00 84.19 188 ARG A N 1
ATOM 1453 C CA . ARG A 1 188 ? 6.098 -4.299 28.990 1.00 84.19 188 ARG A CA 1
ATOM 1454 C C . ARG A 1 188 ? 7.533 -4.334 28.471 1.00 84.19 188 ARG A C 1
ATOM 1456 O O . ARG A 1 188 ? 8.106 -5.413 28.363 1.00 84.19 188 ARG A O 1
ATOM 1463 N N . LYS A 1 189 ? 8.133 -3.175 28.182 1.00 80.75 189 LYS A N 1
ATOM 1464 C CA . LYS A 1 189 ? 9.527 -3.082 27.716 1.00 80.75 189 LYS A CA 1
ATOM 1465 C C . LYS A 1 189 ? 10.544 -3.592 28.745 1.00 80.75 189 LYS A C 1
ATOM 1467 O O . LYS A 1 189 ? 11.618 -4.044 28.358 1.00 80.75 189 LYS A O 1
ATOM 1472 N N . PHE A 1 190 ? 10.222 -3.501 30.034 1.00 79.69 190 PHE A N 1
ATOM 1473 C CA . PHE A 1 190 ? 11.122 -3.865 31.132 1.00 79.69 190 PHE A CA 1
ATOM 1474 C C . PHE A 1 190 ? 10.656 -5.092 31.926 1.00 79.69 190 PHE A C 1
ATOM 1476 O O . PHE A 1 190 ? 11.302 -5.447 32.913 1.00 79.69 190 PHE A O 1
ATOM 1483 N N . CYS A 1 191 ? 9.572 -5.755 31.510 1.00 67.00 191 CYS A N 1
ATOM 1484 C CA . CYS A 1 191 ? 9.147 -7.010 32.120 1.00 67.00 191 CYS A CA 1
ATOM 1485 C C . CYS A 1 191 ? 10.269 -8.054 32.011 1.00 67.00 191 CYS A C 1
ATOM 1487 O O . CYS A 1 191 ? 10.646 -8.468 30.915 1.00 67.00 191 CYS A O 1
ATOM 1489 N N . LYS A 1 192 ? 10.774 -8.501 33.164 1.00 59.22 192 LYS A N 1
ATOM 1490 C CA . LYS A 1 192 ? 11.429 -9.804 33.290 1.00 59.22 192 LYS A CA 1
ATOM 1491 C C . LYS A 1 192 ? 10.316 -10.833 33.493 1.00 59.22 192 LYS A C 1
ATOM 1493 O O . LYS A 1 192 ? 9.539 -10.674 34.432 1.00 59.22 192 LYS A O 1
ATOM 1498 N N . LEU A 1 193 ? 10.208 -11.790 32.570 1.00 55.97 193 LEU A N 1
ATOM 1499 C CA . LEU A 1 193 ? 9.361 -12.980 32.712 1.00 55.97 193 LEU A CA 1
ATOM 1500 C C . LEU A 1 193 ? 9.837 -13.839 33.887 1.00 55.97 193 LEU A C 1
ATOM 1502 O O . LEU A 1 193 ? 11.074 -13.909 34.081 1.00 55.97 193 LEU A O 1
#

Radius of gyration: 22.61 Å; chains: 1; bounding box: 51×43×67 Å